Protein AF-A0A319D6F2-F1 (afdb_monomer)

InterPro domains:
  IPR029058 Alpha/Beta hydrolase fold [G3DSA:3.40.50.1820] (7-182)
  IPR029058 Alpha/Beta hydrolase fold [SSF53474] (89-179)

Foldseek 3Di:
DPLPPPQLACLDLQQLPADDQDPCLVVADLVCVVVLVVDPDDDPDDPDPPSSNVSVCSVCSNHSNNCCVVQVPPCLSVQLVVDDSVCSLVSRPPVRNVSNVNVVDALPDAEEEAEEECAASSHHCVSVVSNQVVCVVRVHHYYYHYDYNAYPPQFDPVCDPVTHGHPCRVVSVVVRVVVVVCRVVVND

Structure (mmCIF, N/CA/C/O backbone):
data_AF-A0A319D6F2-F1
#
_entry.id   AF-A0A319D6F2-F1
#
loop_
_atom_site.group_PDB
_atom_site.id
_atom_site.type_symbol
_atom_site.label_atom_id
_atom_site.label_alt_id
_atom_site.label_comp_id
_atom_site.label_asym_id
_atom_site.label_entity_id
_atom_site.label_seq_id
_atom_site.pdbx_PDB_ins_code
_atom_site.Cartn_x
_atom_site.Cartn_y
_atom_site.Cartn_z
_atom_site.occupancy
_atom_site.B_iso_or_equiv
_atom_site.auth_seq_id
_atom_site.auth_comp_id
_atom_site.auth_asym_id
_atom_site.auth_atom_id
_atom_site.pdbx_PDB_model_num
ATOM 1 N N . MET A 1 1 ? 11.447 -7.620 4.830 1.00 42.81 1 MET A N 1
ATOM 2 C CA . MET A 1 1 ? 10.513 -6.481 4.963 1.00 42.81 1 MET A CA 1
ATOM 3 C C . MET A 1 1 ? 9.433 -6.710 3.922 1.00 42.81 1 MET A C 1
ATOM 5 O O . MET A 1 1 ? 9.774 -6.906 2.768 1.00 42.81 1 MET A O 1
ATOM 9 N N . THR A 1 2 ? 8.172 -6.862 4.307 1.00 45.69 2 THR A N 1
ATOM 10 C CA . THR A 1 2 ? 7.053 -6.779 3.354 1.00 45.69 2 THR A CA 1
ATOM 11 C C . THR A 1 2 ? 6.606 -5.322 3.306 1.00 45.69 2 THR A C 1
ATOM 13 O O . THR A 1 2 ? 6.830 -4.607 4.283 1.00 45.69 2 THR A O 1
ATOM 16 N N . ALA A 1 3 ? 5.979 -4.866 2.220 1.00 58.22 3 ALA A N 1
ATOM 17 C CA . ALA A 1 3 ? 5.276 -3.583 2.219 1.00 58.22 3 ALA A CA 1
ATOM 18 C C . ALA A 1 3 ? 4.045 -3.713 3.140 1.00 58.22 3 ALA A C 1
ATOM 20 O O . ALA A 1 3 ? 2.939 -4.040 2.706 1.00 58.22 3 ALA A O 1
ATOM 21 N N . TYR A 1 4 ? 4.274 -3.614 4.452 1.00 60.31 4 TYR A N 1
ATOM 22 C CA . TYR A 1 4 ? 3.231 -3.703 5.465 1.00 60.31 4 TYR A CA 1
ATOM 23 C C . TYR A 1 4 ? 2.184 -2.620 5.191 1.00 60.31 4 TYR A C 1
ATOM 25 O O . TYR A 1 4 ? 2.529 -1.487 4.876 1.00 60.31 4 TYR A O 1
ATOM 33 N N . GLY A 1 5 ? 0.904 -2.980 5.280 1.00 66.88 5 GLY A N 1
ATOM 34 C CA . GLY A 1 5 ? -0.202 -2.060 4.997 1.00 66.88 5 GLY A CA 1
ATOM 35 C C . GLY A 1 5 ? -0.680 -2.029 3.540 1.00 66.88 5 GLY A C 1
ATOM 36 O O . GLY A 1 5 ? -1.701 -1.403 3.275 1.00 66.88 5 GLY A O 1
ATOM 37 N N . THR A 1 6 ? -0.017 -2.732 2.614 1.00 82.88 6 THR A N 1
ATOM 38 C CA . THR A 1 6 ? -0.522 -2.923 1.239 1.00 82.88 6 THR A CA 1
ATOM 39 C C . THR A 1 6 ? -1.681 -3.919 1.178 1.00 82.88 6 THR A C 1
ATOM 41 O O . THR A 1 6 ? -1.830 -4.783 2.046 1.00 82.88 6 THR A O 1
ATOM 44 N N . GLY A 1 7 ? -2.495 -3.835 0.123 1.00 82.56 7 GLY A N 1
ATOM 45 C CA . GLY A 1 7 ? -3.551 -4.815 -0.164 1.00 82.56 7 GLY A CA 1
ATOM 46 C C . GLY A 1 7 ? -4.971 -4.313 0.090 1.00 82.56 7 GLY A C 1
ATOM 47 O O . GLY A 1 7 ? -5.932 -5.021 -0.213 1.00 82.56 7 GLY A O 1
ATOM 48 N N . GLY A 1 8 ? -5.123 -3.086 0.585 1.00 87.75 8 GLY A N 1
ATOM 49 C CA . GLY A 1 8 ? -6.411 -2.410 0.674 1.00 87.75 8 GLY A CA 1
ATOM 50 C C . GLY A 1 8 ? -6.960 -2.035 -0.702 1.00 87.75 8 GLY A C 1
ATOM 51 O O . GLY A 1 8 ? -8.169 -2.129 -0.920 1.00 87.75 8 GLY A O 1
ATOM 52 N N . ASN A 1 9 ? -6.084 -1.676 -1.648 1.00 95.31 9 ASN A N 1
ATOM 53 C CA . ASN A 1 9 ? -6.437 -1.402 -3.037 1.00 95.31 9 ASN A CA 1
ATOM 54 C C . ASN A 1 9 ? -5.246 -1.532 -4.012 1.00 95.31 9 ASN A C 1
ATOM 56 O O . ASN A 1 9 ? -4.653 -0.548 -4.450 1.00 95.31 9 ASN A O 1
ATOM 60 N N . LEU A 1 10 ? -4.962 -2.760 -4.450 1.00 95.25 10 LEU A N 1
ATOM 61 C CA . LEU A 1 10 ? -3.908 -3.057 -5.436 1.00 95.25 10 LEU A CA 1
ATOM 62 C C . LEU A 1 10 ? -4.209 -2.596 -6.877 1.00 95.25 10 LEU A C 1
ATOM 64 O O . LEU A 1 10 ? -3.426 -2.870 -7.779 1.00 95.25 10 LEU A O 1
ATOM 68 N N . LEU A 1 11 ? -5.345 -1.936 -7.126 1.00 96.62 11 LEU A N 1
ATOM 69 C CA . LEU A 1 11 ? -5.733 -1.473 -8.467 1.00 96.62 11 LEU A CA 1
ATOM 70 C C . LEU A 1 11 ? -5.400 0.004 -8.712 1.00 96.62 11 LEU A C 1
ATOM 72 O O . LEU A 1 11 ? -5.731 0.526 -9.778 1.00 96.62 11 LEU A O 1
ATOM 76 N N . LEU A 1 12 ? -4.781 0.684 -7.745 1.00 97.00 12 LEU A N 1
ATOM 77 C CA . LEU A 1 12 ? -4.344 2.074 -7.877 1.00 97.00 12 LEU A CA 1
ATOM 78 C C . LEU A 1 12 ? -3.228 2.230 -8.921 1.00 97.00 12 LEU A C 1
ATOM 80 O O . LEU A 1 12 ? -2.442 1.313 -9.166 1.00 97.00 12 LEU A O 1
ATOM 84 N N . ASP A 1 13 ? -3.116 3.436 -9.483 1.00 97.12 13 ASP A N 1
ATOM 85 C CA . ASP A 1 13 ? -1.989 3.818 -10.351 1.00 97.12 13 ASP A CA 1
ATOM 86 C C . ASP A 1 13 ? -0.648 3.615 -9.645 1.00 97.12 13 ASP A C 1
ATOM 88 O O . ASP A 1 13 ? 0.299 3.131 -10.256 1.00 97.12 13 ASP A O 1
ATOM 92 N N . HIS A 1 14 ? -0.621 3.853 -8.329 1.00 95.69 14 HIS A N 1
ATOM 93 C CA . HIS A 1 14 ? 0.531 3.605 -7.461 1.00 95.69 14 HIS A CA 1
ATOM 94 C C . HIS A 1 14 ? 1.160 2.221 -7.663 1.00 95.69 14 HIS A C 1
ATOM 96 O O . HIS A 1 14 ? 2.376 2.095 -7.603 1.00 95.69 14 HIS A O 1
ATOM 102 N N . TRP A 1 15 ? 0.354 1.189 -7.933 1.00 95.56 15 TRP A N 1
ATOM 103 C CA . TRP A 1 15 ? 0.816 -0.197 -8.083 1.00 95.56 15 TRP A CA 1
ATOM 104 C C . TRP A 1 15 ? 0.992 -0.650 -9.531 1.00 95.56 15 TRP A C 1
ATOM 106 O O . TRP A 1 15 ? 1.525 -1.729 -9.779 1.00 95.56 15 TRP A O 1
ATOM 116 N N . THR A 1 16 ? 0.525 0.145 -10.489 1.00 96.50 16 THR A N 1
ATOM 117 C CA . THR A 1 16 ? 0.470 -0.229 -11.910 1.00 96.50 16 THR A CA 1
ATOM 118 C C . THR A 1 16 ? 1.349 0.651 -12.792 1.00 96.50 16 THR A C 1
ATOM 120 O O . THR A 1 16 ? 1.561 0.310 -13.952 1.00 96.50 16 THR A O 1
ATOM 123 N N . GLN A 1 17 ? 1.844 1.778 -12.280 1.00 96.94 17 GLN A N 1
ATOM 124 C CA . GLN A 1 17 ? 2.652 2.745 -13.018 1.00 96.94 17 GLN A CA 1
ATOM 125 C C . GLN A 1 17 ? 4.015 2.958 -12.351 1.00 96.94 17 GLN A C 1
ATOM 127 O O . GLN A 1 17 ? 4.133 2.798 -11.135 1.00 96.94 17 GLN A O 1
ATOM 132 N N . PRO A 1 18 ? 5.049 3.317 -13.136 1.00 96.50 18 PRO A N 1
ATOM 133 C CA . PRO A 1 18 ? 6.348 3.674 -12.589 1.00 96.50 18 PRO A CA 1
ATOM 134 C C . PRO A 1 18 ? 6.240 4.930 -11.731 1.00 96.50 18 PRO A C 1
ATOM 136 O O . PRO A 1 18 ? 5.477 5.851 -12.037 1.00 96.50 18 PRO A O 1
ATOM 139 N N . ARG A 1 19 ? 7.051 4.985 -10.676 1.00 94.19 19 ARG A N 1
ATOM 140 C CA . ARG A 1 19 ? 7.091 6.115 -9.746 1.00 94.19 19 ARG A CA 1
ATOM 141 C C . ARG A 1 19 ? 8.525 6.450 -9.333 1.00 94.19 19 ARG A C 1
ATOM 143 O O . ARG A 1 19 ? 9.406 5.596 -9.441 1.00 94.19 19 ARG A O 1
ATOM 150 N N . PRO A 1 20 ? 8.786 7.686 -8.872 1.00 94.94 20 PRO A N 1
ATOM 151 C CA . PRO A 1 20 ? 10.080 8.029 -8.297 1.00 94.94 20 PRO A CA 1
ATOM 152 C C . PRO A 1 20 ? 10.440 7.109 -7.117 1.00 94.94 20 PRO A C 1
ATOM 154 O O . PRO A 1 20 ? 9.535 6.615 -6.439 1.00 94.94 20 PRO A O 1
ATOM 157 N N . PRO A 1 21 ? 11.739 6.899 -6.840 1.00 93.62 21 PRO A N 1
ATOM 158 C CA . PRO A 1 21 ? 12.170 6.203 -5.634 1.00 93.62 21 PRO A CA 1
ATOM 159 C C . PRO A 1 21 ? 11.602 6.865 -4.375 1.00 93.62 21 PRO A C 1
ATOM 161 O O . PRO A 1 21 ? 11.640 8.087 -4.236 1.00 93.62 21 PRO A O 1
ATOM 164 N N . THR A 1 22 ? 11.091 6.041 -3.470 1.00 91.12 22 THR A N 1
ATOM 165 C CA . THR A 1 22 ? 10.627 6.432 -2.136 1.00 91.12 22 THR A CA 1
ATOM 166 C C . THR A 1 22 ? 11.783 6.353 -1.138 1.00 91.12 22 THR A C 1
ATOM 168 O O . THR A 1 22 ? 12.836 5.786 -1.430 1.00 91.12 22 THR A O 1
ATOM 171 N N . SER A 1 23 ? 11.584 6.853 0.077 1.00 87.75 23 SER A N 1
ATOM 172 C CA . SER A 1 23 ? 12.544 6.758 1.185 1.00 87.75 23 SER A CA 1
ATOM 173 C C . SER A 1 23 ? 12.998 5.329 1.501 1.00 87.75 23 SER A C 1
ATOM 175 O O . SER A 1 23 ? 14.129 5.133 1.938 1.00 87.75 23 SER A O 1
ATOM 177 N N . ILE A 1 24 ? 12.183 4.301 1.226 1.00 87.50 24 ILE A N 1
ATOM 178 C CA . ILE A 1 24 ? 12.609 2.903 1.417 1.00 87.50 24 ILE A CA 1
ATOM 179 C C . ILE A 1 24 ? 13.651 2.440 0.392 1.00 87.50 24 ILE A C 1
ATOM 181 O O . ILE A 1 24 ? 14.332 1.445 0.638 1.00 87.50 24 ILE A O 1
ATOM 185 N N . ALA A 1 25 ? 13.824 3.151 -0.727 1.00 91.81 25 ALA A N 1
ATOM 186 C CA . ALA A 1 25 ? 14.874 2.845 -1.694 1.00 91.81 25 ALA A CA 1
ATOM 187 C C . ALA A 1 25 ? 16.280 3.090 -1.130 1.00 91.81 25 ALA A C 1
ATOM 189 O O . ALA A 1 25 ? 17.226 2.441 -1.560 1.00 91.81 25 ALA A O 1
ATOM 190 N N . GLU A 1 26 ? 16.412 3.959 -0.124 1.00 89.69 26 GLU A N 1
ATOM 191 C CA . GLU A 1 26 ? 17.676 4.206 0.580 1.00 89.69 26 GLU A CA 1
ATOM 192 C C . GLU A 1 26 ? 18.069 3.050 1.519 1.00 89.69 26 GLU A C 1
ATOM 194 O O . GLU A 1 26 ? 19.194 3.000 2.015 1.00 89.69 26 GLU A O 1
ATOM 199 N N . LEU A 1 27 ? 17.150 2.110 1.774 1.00 87.56 27 LEU A N 1
ATOM 200 C CA . LEU A 1 27 ? 17.343 0.991 2.700 1.00 87.56 27 LEU A CA 1
ATOM 201 C C . LEU A 1 27 ? 17.819 -0.298 2.013 1.00 87.56 27 LEU A C 1
ATOM 203 O O . LEU A 1 27 ? 17.990 -1.316 2.687 1.00 87.56 27 LEU A O 1
ATOM 207 N N . VAL A 1 28 ? 17.991 -0.283 0.690 1.00 92.06 28 VAL A N 1
ATOM 208 C CA . VAL A 1 28 ? 18.333 -1.460 -0.120 1.00 92.06 28 VAL A CA 1
ATOM 209 C C . VAL A 1 28 ? 19.434 -1.140 -1.127 1.00 92.06 28 VAL A C 1
ATOM 211 O O . VAL A 1 28 ? 19.595 0.003 -1.546 1.00 92.06 28 VAL A O 1
ATOM 214 N N . ASP A 1 29 ? 20.170 -2.163 -1.556 1.00 95.50 29 ASP A N 1
ATOM 215 C CA . ASP A 1 29 ? 21.123 -2.041 -2.660 1.00 95.50 29 ASP A CA 1
ATOM 216 C C . ASP A 1 29 ? 20.431 -2.414 -3.983 1.00 95.50 29 ASP A C 1
ATOM 218 O O . ASP A 1 29 ? 20.185 -3.589 -4.268 1.00 95.50 29 ASP A O 1
ATOM 222 N N . LEU A 1 30 ? 20.075 -1.410 -4.790 1.00 96.12 30 LEU A N 1
ATOM 223 C CA . LEU A 1 30 ? 19.417 -1.632 -6.082 1.00 96.12 30 LEU A CA 1
ATOM 224 C C . LEU A 1 30 ? 20.373 -2.159 -7.167 1.00 96.12 30 LEU A C 1
ATOM 226 O O . LEU A 1 30 ? 19.894 -2.764 -8.131 1.00 96.12 30 LEU A O 1
ATOM 230 N N . ASP A 1 31 ? 21.691 -1.996 -7.016 1.00 96.75 31 ASP A N 1
ATOM 231 C CA . ASP A 1 31 ? 22.678 -2.486 -7.991 1.00 96.75 31 ASP A CA 1
ATOM 232 C C . ASP A 1 31 ? 22.806 -4.017 -7.951 1.00 96.75 31 ASP A C 1
ATOM 234 O O . ASP A 1 31 ? 23.235 -4.653 -8.916 1.00 96.75 31 ASP A O 1
ATOM 238 N N . ASP A 1 32 ? 22.367 -4.629 -6.855 1.00 96.31 32 ASP A N 1
ATOM 239 C CA . ASP A 1 32 ? 22.383 -6.071 -6.633 1.00 96.31 32 ASP A CA 1
ATOM 240 C C . ASP A 1 32 ? 21.167 -6.808 -7.241 1.00 96.31 32 ASP A C 1
ATOM 242 O O . ASP A 1 32 ? 21.148 -8.039 -7.354 1.00 96.31 32 ASP A O 1
ATOM 246 N N . VAL A 1 33 ? 20.148 -6.076 -7.708 1.00 95.50 33 VAL A N 1
ATOM 247 C CA . VAL A 1 33 ? 18.933 -6.645 -8.322 1.00 95.50 33 VAL A CA 1
ATOM 248 C C . VAL A 1 33 ? 19.223 -7.652 -9.449 1.00 95.50 33 VAL A C 1
ATOM 250 O O . VAL A 1 33 ? 18.597 -8.718 -9.452 1.00 95.50 33 VAL A O 1
ATOM 253 N N . PRO A 1 34 ? 20.162 -7.418 -10.390 1.00 95.62 34 PRO A N 1
ATOM 254 C CA . PRO A 1 34 ? 20.482 -8.398 -11.428 1.00 95.62 34 PRO A CA 1
ATOM 255 C C . PRO A 1 34 ? 20.956 -9.745 -10.864 1.00 95.62 34 PRO A C 1
ATOM 257 O O . PRO A 1 34 ? 20.579 -10.798 -11.386 1.00 95.62 34 PRO A O 1
ATOM 260 N N . ARG A 1 35 ? 21.737 -9.738 -9.772 1.00 95.56 35 ARG A N 1
ATOM 261 C CA . ARG A 1 35 ? 22.166 -10.967 -9.085 1.00 95.56 35 ARG A CA 1
ATOM 262 C C . ARG A 1 35 ? 20.970 -11.675 -8.455 1.00 95.56 35 ARG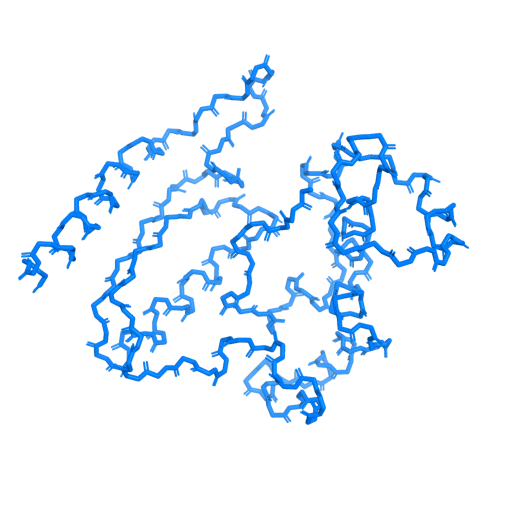 A C 1
ATOM 264 O O . ARG A 1 35 ? 20.862 -12.898 -8.564 1.00 95.56 35 ARG A O 1
ATOM 271 N N . LEU A 1 36 ? 20.072 -10.923 -7.817 1.00 93.88 36 LEU A N 1
ATOM 272 C CA . LEU A 1 36 ? 18.861 -11.460 -7.193 1.00 93.88 36 LEU A CA 1
ATOM 273 C C . LEU A 1 36 ? 17.935 -12.121 -8.220 1.00 93.88 36 LEU A C 1
ATOM 275 O O . LEU A 1 36 ? 17.485 -13.240 -7.991 1.00 93.88 36 LEU A O 1
ATOM 279 N N . LEU A 1 37 ? 17.712 -11.489 -9.376 1.00 90.88 37 LEU A N 1
ATOM 280 C CA . LEU A 1 37 ? 16.885 -12.041 -10.458 1.00 90.88 37 LEU A CA 1
ATOM 281 C C . LEU A 1 37 ? 17.512 -13.278 -11.123 1.00 90.88 37 LEU A C 1
ATOM 283 O O . LEU A 1 37 ? 16.794 -14.171 -11.576 1.00 90.88 37 LEU A O 1
ATOM 287 N N . ALA A 1 38 ? 18.845 -13.367 -11.168 1.00 93.69 38 ALA A N 1
ATOM 288 C CA . ALA A 1 38 ? 19.541 -14.566 -11.635 1.00 93.69 38 ALA A CA 1
ATOM 289 C C . ALA A 1 38 ? 19.410 -15.748 -10.653 1.00 93.69 38 ALA A C 1
ATOM 291 O O . ALA A 1 38 ? 19.535 -16.911 -11.053 1.00 93.69 38 ALA A O 1
ATOM 292 N N . ASN A 1 39 ? 19.139 -15.474 -9.374 1.00 90.81 39 ASN A N 1
ATOM 293 C CA . ASN A 1 39 ? 18.983 -16.491 -8.344 1.00 90.81 39 ASN A CA 1
ATOM 294 C C . ASN A 1 39 ? 17.572 -17.106 -8.359 1.00 90.81 39 ASN A C 1
ATOM 296 O O . ASN A 1 39 ? 16.610 -16.533 -7.857 1.00 90.81 39 ASN A O 1
ATOM 300 N N . ARG A 1 40 ? 17.463 -18.341 -8.860 1.00 86.44 40 ARG A N 1
ATOM 301 C CA . ARG A 1 40 ? 16.196 -19.097 -8.952 1.00 86.44 40 ARG A CA 1
ATOM 302 C C . ARG A 1 40 ? 15.766 -19.802 -7.661 1.00 86.44 40 ARG A C 1
ATOM 304 O O . ARG A 1 40 ? 14.843 -20.614 -7.687 1.00 86.44 40 ARG A O 1
ATOM 311 N N . THR A 1 41 ? 16.440 -19.548 -6.543 1.00 88.75 41 THR A N 1
ATOM 312 C CA . THR A 1 41 ? 16.083 -20.166 -5.261 1.00 88.75 41 THR A CA 1
ATOM 313 C C . THR A 1 41 ? 14.743 -19.620 -4.784 1.00 88.75 41 THR A C 1
ATOM 315 O O . THR A 1 41 ? 14.629 -18.428 -4.497 1.00 88.75 41 THR A O 1
ATOM 318 N N . VAL A 1 42 ? 13.745 -20.492 -4.649 1.00 83.88 42 VAL A N 1
ATOM 319 C CA . VAL A 1 42 ? 12.458 -20.139 -4.040 1.00 83.88 42 VAL A CA 1
ATOM 320 C C . VAL A 1 42 ? 12.661 -19.939 -2.545 1.00 83.88 42 VAL A C 1
ATOM 322 O O . VAL A 1 42 ? 13.174 -20.825 -1.863 1.00 83.88 42 VAL A O 1
ATOM 325 N N . VAL A 1 43 ? 12.257 -18.777 -2.040 1.00 83.25 43 VAL A N 1
ATOM 326 C CA . VAL A 1 43 ? 12.296 -18.454 -0.614 1.00 83.25 43 VAL A CA 1
ATOM 327 C C . VAL A 1 43 ? 10.939 -17.927 -0.197 1.00 83.25 43 VAL A C 1
ATOM 329 O O . VAL A 1 43 ? 10.445 -16.960 -0.766 1.00 83.25 43 VAL A O 1
ATOM 332 N N . SER A 1 44 ? 10.328 -18.620 0.760 1.00 77.81 44 SER A N 1
ATOM 333 C CA . SER A 1 44 ? 9.018 -18.276 1.311 1.00 77.81 44 SER A CA 1
ATOM 334 C C . SER A 1 44 ? 9.106 -17.225 2.413 1.00 77.81 44 SER A C 1
ATOM 336 O O . SER A 1 44 ? 8.176 -16.448 2.581 1.00 77.81 44 SER A O 1
ATOM 338 N N . ASP A 1 45 ? 10.207 -17.223 3.166 1.00 78.88 45 ASP A N 1
ATOM 339 C CA . ASP A 1 45 ? 10.477 -16.263 4.231 1.00 78.88 45 ASP A CA 1
ATOM 340 C C . ASP A 1 45 ? 11.953 -15.863 4.190 1.00 78.88 45 ASP A C 1
ATOM 342 O O . ASP A 1 45 ? 12.847 -16.713 4.157 1.00 78.88 45 ASP A O 1
ATOM 346 N N . ASP A 1 46 ? 12.193 -14.560 4.143 1.00 83.25 46 ASP A N 1
ATOM 347 C CA . ASP A 1 46 ? 13.511 -13.971 3.965 1.00 83.25 46 ASP A CA 1
ATOM 348 C C . ASP A 1 46 ? 14.029 -13.427 5.298 1.00 83.25 46 ASP A C 1
ATOM 350 O O . ASP A 1 46 ? 14.035 -12.225 5.569 1.00 83.25 46 ASP A O 1
ATOM 354 N N . LEU A 1 47 ? 14.423 -14.364 6.161 1.00 82.25 47 LEU A N 1
ATOM 355 C CA . LEU A 1 47 ? 14.941 -14.079 7.501 1.00 82.25 47 LEU A CA 1
ATOM 356 C C . LEU A 1 47 ? 16.401 -13.604 7.492 1.00 82.25 47 LEU A C 1
ATOM 358 O O . LEU A 1 47 ? 16.881 -13.060 8.491 1.00 82.25 47 LEU A O 1
ATOM 362 N N . ASP A 1 48 ? 17.118 -13.821 6.387 1.00 86.25 48 ASP A N 1
ATOM 363 C CA . ASP A 1 48 ? 18.490 -13.355 6.231 1.00 86.25 48 ASP A CA 1
ATOM 364 C C . ASP A 1 48 ? 18.506 -11.848 5.965 1.00 86.25 48 ASP A C 1
ATOM 366 O O . ASP A 1 48 ? 18.181 -11.374 4.879 1.00 86.25 48 ASP A O 1
ATOM 370 N N . ARG A 1 49 ? 18.945 -11.082 6.966 1.00 79.19 49 ARG A N 1
ATOM 371 C CA . ARG A 1 49 ? 19.063 -9.621 6.869 1.00 79.19 49 ARG A CA 1
ATOM 372 C C . ARG A 1 49 ? 20.060 -9.157 5.803 1.00 79.19 49 ARG A C 1
ATOM 374 O O . ARG A 1 49 ? 20.023 -7.987 5.441 1.00 79.19 49 ARG A O 1
ATOM 381 N N . ASN A 1 50 ? 20.922 -10.044 5.306 1.00 85.88 50 ASN A N 1
ATOM 382 C CA . ASN A 1 50 ? 21.901 -9.744 4.262 1.00 85.88 50 ASN A CA 1
ATOM 383 C C . ASN A 1 50 ? 21.450 -10.198 2.866 1.00 85.88 50 ASN A C 1
ATOM 385 O O . ASN A 1 50 ? 22.214 -10.077 1.911 1.00 85.88 50 ASN A O 1
ATOM 389 N N . SER A 1 51 ? 20.234 -10.735 2.723 1.00 90.75 51 SER A N 1
ATOM 390 C CA . SER A 1 51 ? 19.755 -11.268 1.444 1.00 90.75 51 SER A CA 1
ATOM 391 C C . SER A 1 51 ? 19.614 -10.188 0.365 1.00 90.75 51 SER A C 1
ATOM 393 O O . SER A 1 51 ? 19.697 -10.503 -0.824 1.00 90.75 51 SER A O 1
ATOM 395 N N . ASN A 1 52 ? 19.336 -8.948 0.794 1.00 92.88 52 ASN A N 1
ATOM 396 C CA . ASN A 1 52 ? 18.930 -7.802 -0.014 1.00 92.88 52 ASN A CA 1
ATOM 397 C C . ASN A 1 52 ? 17.687 -8.043 -0.907 1.00 92.88 52 ASN A C 1
ATOM 399 O O . ASN A 1 52 ? 17.368 -7.246 -1.783 1.00 92.88 52 ASN A O 1
ATOM 403 N N . ARG A 1 5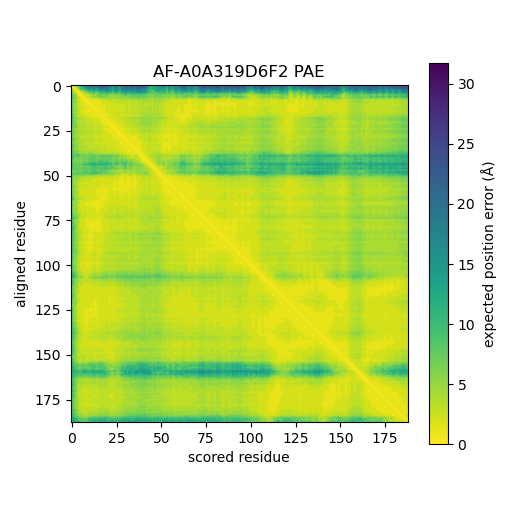3 ? 16.908 -9.113 -0.688 1.00 91.88 53 ARG A N 1
ATOM 404 C CA . ARG A 1 53 ? 15.776 -9.463 -1.570 1.00 91.88 53 ARG A CA 1
ATOM 405 C C . ARG A 1 53 ? 14.651 -8.444 -1.592 1.00 91.88 53 ARG A C 1
ATOM 407 O O . ARG A 1 53 ? 13.927 -8.382 -2.582 1.00 91.88 53 ARG A O 1
ATOM 414 N N . PHE A 1 54 ? 14.510 -7.636 -0.544 1.00 90.81 54 PHE A N 1
ATOM 415 C CA . PHE A 1 54 ? 13.538 -6.545 -0.536 1.00 90.81 54 PHE A CA 1
ATOM 416 C C . PHE A 1 54 ? 13.798 -5.511 -1.647 1.00 90.81 54 PHE A C 1
ATOM 418 O O . PHE A 1 54 ? 12.856 -4.865 -2.102 1.00 90.81 54 PHE A O 1
ATOM 425 N N . ALA A 1 55 ? 15.031 -5.429 -2.167 1.00 93.75 55 ALA A N 1
ATOM 426 C CA . ALA A 1 55 ? 15.361 -4.626 -3.341 1.00 93.75 55 ALA A CA 1
ATOM 427 C C . ALA A 1 55 ? 14.518 -4.995 -4.574 1.00 93.75 55 ALA A C 1
ATOM 429 O O . ALA A 1 55 ? 14.259 -4.130 -5.404 1.00 93.75 55 ALA A O 1
ATOM 430 N N . LEU A 1 56 ? 14.050 -6.248 -4.692 1.00 93.31 56 LEU A N 1
ATOM 431 C CA . LEU A 1 56 ? 13.155 -6.661 -5.778 1.00 93.31 56 LEU A CA 1
ATOM 432 C C . LEU A 1 56 ? 11.823 -5.912 -5.714 1.00 93.31 56 LEU A C 1
ATOM 434 O O . LEU A 1 56 ? 11.394 -5.361 -6.722 1.00 93.31 56 LEU A O 1
ATOM 438 N N . THR A 1 57 ? 11.215 -5.833 -4.528 1.00 92.12 57 THR A N 1
ATOM 439 C CA . THR A 1 57 ? 9.970 -5.088 -4.315 1.00 92.12 57 THR A CA 1
ATOM 440 C C . THR A 1 57 ? 10.155 -3.619 -4.677 1.00 92.12 57 THR A C 1
ATOM 442 O O . THR A 1 57 ? 9.417 -3.105 -5.511 1.00 92.12 57 THR A O 1
ATOM 445 N N . VAL A 1 58 ? 11.190 -2.972 -4.129 1.00 94.12 58 VAL A N 1
ATOM 446 C CA . VAL A 1 58 ? 11.503 -1.560 -4.414 1.00 94.12 58 VAL A CA 1
ATOM 447 C C . VAL A 1 58 ? 11.748 -1.338 -5.908 1.00 94.12 58 VAL A C 1
ATOM 449 O O . VAL A 1 58 ? 11.262 -0.368 -6.489 1.00 94.12 58 VAL A O 1
ATOM 452 N N . ARG A 1 59 ? 12.470 -2.250 -6.568 1.00 95.94 59 ARG A N 1
ATOM 453 C CA . ARG A 1 59 ? 12.708 -2.156 -8.007 1.00 95.94 59 ARG A CA 1
ATOM 454 C C . ARG A 1 59 ? 11.407 -2.226 -8.798 1.00 95.94 59 ARG A C 1
ATOM 456 O O . ARG A 1 59 ? 11.218 -1.421 -9.706 1.00 95.94 59 ARG A O 1
ATOM 463 N N . TRP A 1 60 ? 10.528 -3.173 -8.477 1.00 95.69 60 TRP A N 1
ATOM 464 C CA . TRP A 1 60 ? 9.262 -3.328 -9.187 1.00 95.69 60 TRP A CA 1
ATOM 465 C C . TRP A 1 60 ? 8.348 -2.115 -9.018 1.00 95.69 60 TRP A C 1
ATOM 467 O O . TRP A 1 60 ? 7.654 -1.737 -9.957 1.00 95.69 60 TRP A O 1
ATOM 477 N N . GLU A 1 61 ? 8.372 -1.480 -7.849 1.00 94.25 61 GLU A N 1
ATOM 478 C CA . GLU A 1 61 ? 7.675 -0.218 -7.599 1.00 94.25 61 GLU A CA 1
ATOM 479 C C . GLU A 1 61 ? 8.179 0.904 -8.513 1.00 94.25 61 GLU A C 1
ATOM 481 O O . GLU A 1 61 ? 7.383 1.525 -9.216 1.00 94.25 61 GLU A O 1
ATOM 486 N N . ILE A 1 62 ? 9.497 1.121 -8.560 1.00 95.62 62 ILE A N 1
ATOM 487 C CA . ILE A 1 62 ? 10.120 2.156 -9.401 1.00 95.62 62 ILE A CA 1
ATOM 488 C C . ILE A 1 62 ? 9.805 1.919 -10.885 1.00 95.62 62 ILE A C 1
ATOM 490 O O . ILE A 1 62 ? 9.463 2.853 -11.612 1.00 95.62 62 ILE A O 1
ATOM 494 N N . ASP A 1 63 ? 9.869 0.664 -11.327 1.00 95.75 63 ASP A N 1
ATOM 495 C CA . ASP A 1 63 ? 9.655 0.284 -12.726 1.00 95.75 63 ASP A CA 1
ATOM 496 C C . ASP A 1 63 ? 8.177 0.239 -13.141 1.00 95.75 63 ASP A C 1
ATOM 498 O O . ASP A 1 63 ? 7.882 0.102 -14.329 1.00 95.75 63 ASP A O 1
ATOM 502 N N . GLY A 1 64 ? 7.238 0.318 -12.194 1.00 95.06 64 GLY A N 1
ATOM 503 C CA . GLY A 1 64 ? 5.811 0.128 -12.474 1.00 95.06 64 GLY A CA 1
ATOM 504 C C . GLY A 1 64 ? 5.433 -1.321 -12.781 1.00 95.06 64 GLY A C 1
ATOM 505 O O . GLY A 1 64 ? 4.435 -1.581 -13.447 1.00 95.06 64 GLY A O 1
ATOM 506 N N . THR A 1 65 ? 6.235 -2.273 -12.305 1.00 96.31 65 THR A N 1
ATOM 507 C CA . THR A 1 65 ? 6.053 -3.723 -12.481 1.00 96.31 65 THR A CA 1
ATOM 508 C C . THR A 1 65 ? 5.709 -4.424 -11.164 1.00 96.31 65 THR A C 1
ATOM 510 O O . THR A 1 65 ? 5.845 -5.640 -11.044 1.00 96.31 65 THR A O 1
ATOM 513 N N . PHE A 1 66 ? 5.243 -3.677 -10.156 1.00 95.56 66 PHE A N 1
ATOM 514 C CA . PHE A 1 66 ? 4.918 -4.211 -8.829 1.00 95.56 66 PHE A CA 1
ATOM 515 C C . PHE A 1 66 ? 3.961 -5.406 -8.893 1.00 95.56 66 PHE A C 1
ATOM 517 O O . PHE A 1 66 ? 4.262 -6.467 -8.346 1.00 95.56 66 PHE A O 1
ATOM 524 N N . LEU A 1 67 ? 2.843 -5.277 -9.616 1.00 96.12 67 LEU A N 1
ATOM 525 C CA . LEU A 1 67 ? 1.902 -6.389 -9.765 1.00 96.12 67 LEU A CA 1
ATOM 526 C C . LEU A 1 67 ? 2.501 -7.566 -10.547 1.00 96.12 67 LEU A C 1
ATOM 528 O O . LEU A 1 67 ? 2.176 -8.714 -10.256 1.00 96.12 67 LEU A O 1
ATOM 532 N N . ASP A 1 68 ? 3.405 -7.321 -11.491 1.00 96.19 68 ASP A N 1
ATOM 533 C CA . ASP A 1 68 ? 4.076 -8.386 -12.234 1.00 96.19 68 ASP A CA 1
ATOM 534 C C . ASP A 1 68 ? 4.926 -9.246 -11.292 1.00 96.19 68 ASP A C 1
ATOM 536 O O . ASP A 1 68 ? 4.866 -10.474 -11.353 1.00 96.19 68 ASP A O 1
ATOM 540 N N . GLY A 1 69 ? 5.673 -8.599 -10.391 1.00 92.62 69 GLY A N 1
ATOM 541 C CA . GLY A 1 69 ? 6.495 -9.260 -9.381 1.00 92.62 69 GLY A CA 1
ATOM 542 C C . GLY A 1 69 ? 5.678 -9.989 -8.314 1.00 92.62 69 GLY A C 1
ATOM 543 O O . GLY A 1 69 ? 5.988 -11.131 -7.980 1.00 92.62 69 GLY A O 1
ATOM 544 N N . VAL A 1 70 ? 4.597 -9.372 -7.823 1.00 92.31 70 VAL A N 1
ATOM 545 C CA . VAL A 1 70 ? 3.718 -9.963 -6.795 1.00 92.31 70 VAL A CA 1
ATOM 546 C C . VAL A 1 70 ? 2.943 -11.170 -7.328 1.00 92.31 70 VAL A C 1
ATOM 548 O O . VAL A 1 70 ? 2.837 -12.187 -6.645 1.00 92.31 70 VAL A O 1
ATOM 551 N N . PHE A 1 71 ? 2.398 -11.075 -8.543 1.00 93.69 71 PHE A N 1
ATOM 552 C CA . PHE A 1 71 ? 1.542 -12.117 -9.119 1.00 93.69 71 PHE A CA 1
ATOM 553 C C . PHE A 1 71 ? 2.288 -13.085 -10.045 1.00 93.69 71 PHE A C 1
ATOM 555 O O . PHE A 1 71 ? 1.697 -14.062 -10.506 1.00 93.69 71 PHE A O 1
ATOM 562 N N . GLY A 1 72 ? 3.561 -12.820 -10.353 1.00 93.19 72 GLY A N 1
ATOM 563 C CA . GLY A 1 72 ? 4.316 -13.582 -11.348 1.00 93.19 72 GLY A CA 1
ATOM 564 C C . GLY A 1 72 ? 3.699 -13.502 -12.749 1.00 93.19 72 GLY A C 1
ATOM 565 O O . GLY A 1 72 ? 3.783 -14.466 -13.510 1.00 93.19 72 GLY A O 1
ATOM 566 N N . HIS A 1 73 ? 3.039 -12.386 -13.081 1.00 96.12 73 HIS A N 1
ATOM 567 C CA . HIS A 1 73 ? 2.313 -12.193 -14.339 1.00 96.12 73 HIS A CA 1
ATOM 568 C C . HIS A 1 73 ? 2.844 -10.966 -15.093 1.00 96.12 73 HIS A C 1
ATOM 570 O O . HIS A 1 73 ? 2.390 -9.850 -14.837 1.00 96.12 73 HIS A O 1
ATOM 576 N N . PRO A 1 74 ? 3.803 -11.149 -16.020 1.00 96.31 74 PRO A N 1
ATOM 577 C CA . PRO A 1 74 ? 4.387 -10.043 -16.770 1.00 96.31 74 PRO A CA 1
ATOM 578 C C . PRO A 1 74 ? 3.335 -9.236 -17.540 1.00 96.31 74 PRO A C 1
ATOM 580 O O . PRO A 1 74 ? 2.504 -9.806 -18.246 1.00 96.31 74 PRO A O 1
ATOM 583 N N . GLY A 1 75 ? 3.403 -7.912 -17.435 1.00 97.06 75 GLY A N 1
ATOM 584 C CA . GLY A 1 75 ? 2.508 -6.967 -18.094 1.00 97.06 75 GLY A CA 1
ATOM 585 C C . GLY A 1 75 ? 1.184 -6.716 -17.373 1.00 97.06 75 GLY A C 1
ATOM 586 O O . GLY A 1 75 ? 0.367 -5.965 -17.903 1.00 97.06 75 GLY A O 1
ATOM 587 N N . LEU A 1 76 ? 0.946 -7.286 -16.184 1.00 97.75 76 LEU A N 1
ATOM 588 C CA . LEU A 1 76 ? -0.334 -7.144 -15.482 1.00 97.75 76 LEU A CA 1
ATOM 589 C C . LEU A 1 76 ? -0.692 -5.676 -15.229 1.00 97.75 76 LEU A C 1
ATOM 591 O O . LEU A 1 76 ? -1.801 -5.251 -15.555 1.00 97.75 76 LEU A O 1
ATOM 595 N N . GLY A 1 77 ? 0.245 -4.889 -14.691 1.00 97.25 77 GLY A N 1
ATOM 596 C CA . GLY A 1 77 ? 0.016 -3.459 -14.460 1.00 97.25 77 GLY A CA 1
ATOM 597 C C . GLY A 1 77 ? -0.279 -2.701 -15.759 1.00 97.25 77 GLY A C 1
ATOM 598 O O . GLY A 1 77 ? -1.229 -1.921 -15.831 1.00 97.25 77 GLY A O 1
ATOM 599 N N . ALA A 1 78 ? 0.477 -3.001 -16.819 1.00 97.81 78 ALA A N 1
ATOM 600 C CA . ALA A 1 78 ? 0.314 -2.378 -18.128 1.00 97.81 78 ALA A CA 1
ATOM 601 C C . ALA A 1 78 ? -1.050 -2.685 -18.769 1.00 97.81 78 ALA A C 1
ATOM 603 O O . ALA A 1 78 ? -1.668 -1.784 -19.332 1.00 97.81 78 ALA A O 1
ATOM 604 N N . GLU A 1 79 ? -1.550 -3.920 -18.669 1.00 98.00 79 GLU A N 1
ATOM 605 C CA . GLU A 1 79 ? -2.885 -4.277 -19.165 1.00 98.00 79 GLU A CA 1
ATOM 606 C C . GLU A 1 79 ? -3.995 -3.568 -18.376 1.00 98.00 79 GLU A C 1
ATOM 608 O O . GLU A 1 79 ? -4.929 -3.032 -18.975 1.00 98.00 79 GLU A O 1
ATOM 613 N N . LEU A 1 80 ? -3.875 -3.485 -17.046 1.00 97.94 80 LEU A N 1
ATOM 614 C CA . LEU A 1 80 ? -4.838 -2.764 -16.203 1.00 97.94 80 LEU A CA 1
ATOM 615 C C . LEU A 1 80 ? -4.849 -1.250 -16.479 1.00 97.94 80 LEU A C 1
ATOM 617 O O . LEU A 1 80 ? -5.886 -0.607 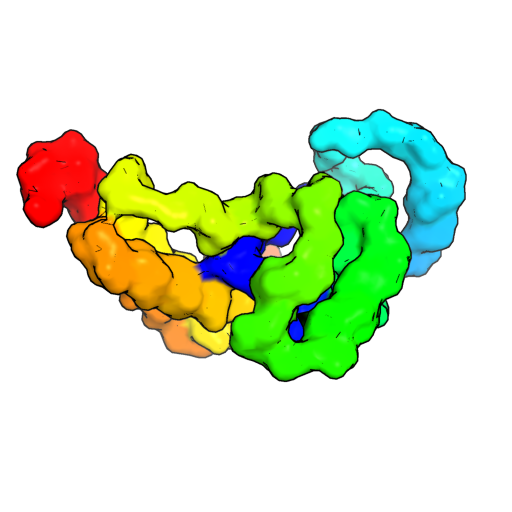-16.324 1.00 97.94 80 LEU A O 1
ATOM 621 N N . ASN A 1 81 ? -3.734 -0.676 -16.932 1.00 97.94 81 ASN A N 1
ATOM 622 C CA . ASN A 1 81 ? -3.656 0.731 -17.331 1.00 97.94 81 ASN A CA 1
ATOM 623 C C . ASN A 1 81 ? -4.333 1.044 -18.672 1.00 97.94 81 ASN A C 1
ATOM 625 O O . ASN A 1 81 ? -4.569 2.213 -18.966 1.00 97.94 81 ASN A O 1
ATOM 629 N N . LYS A 1 82 ? -4.678 0.037 -19.487 1.00 98.12 82 LYS A N 1
ATOM 630 C CA . LYS A 1 82 ? -5.412 0.249 -20.750 1.00 98.12 82 LYS A CA 1
ATOM 631 C C . LYS A 1 82 ? -6.902 0.506 -20.543 1.00 98.12 82 LYS A C 1
ATOM 633 O O . LYS A 1 82 ? -7.604 0.820 -21.503 1.00 98.12 82 LYS A O 1
ATOM 638 N N . VAL A 1 83 ? -7.398 0.324 -19.321 1.00 98.19 83 VAL A N 1
ATOM 639 C CA . VAL A 1 83 ? -8.801 0.530 -18.967 1.00 98.19 83 VAL A CA 1
ATOM 640 C C . VAL A 1 83 ? -8.927 1.578 -17.870 1.00 98.19 83 VAL A C 1
ATOM 642 O O . VAL A 1 83 ? -8.035 1.748 -17.040 1.00 98.19 83 VAL A O 1
ATOM 645 N N . GLU A 1 84 ? -10.079 2.245 -17.838 1.00 97.69 84 GLU A N 1
ATOM 646 C CA . GLU A 1 84 ? -10.441 3.148 -16.748 1.00 97.69 84 GLU A CA 1
ATOM 647 C C . GLU A 1 84 ? -10.367 2.436 -15.394 1.00 97.69 84 GLU A C 1
ATOM 649 O O . GLU A 1 84 ? -10.741 1.263 -15.278 1.00 97.69 84 GLU A O 1
ATOM 654 N N . TYR A 1 85 ? -9.971 3.163 -14.347 1.00 96.25 85 TYR A N 1
ATOM 655 C CA . TYR A 1 85 ? -9.834 2.622 -12.991 1.00 96.25 85 TYR A CA 1
ATOM 656 C C . TYR A 1 85 ? -11.076 1.825 -12.541 1.00 96.25 85 TYR A C 1
ATOM 658 O O . TYR A 1 85 ? -10.957 0.697 -12.061 1.00 96.25 85 TYR A O 1
ATOM 666 N N . ALA A 1 86 ? -12.281 2.348 -12.802 1.00 96.12 86 ALA A N 1
ATOM 667 C CA . ALA A 1 86 ? -13.549 1.698 -12.456 1.00 96.12 86 ALA A CA 1
ATOM 668 C C . ALA A 1 86 ? -13.754 0.319 -13.123 1.00 96.12 86 ALA A C 1
ATOM 670 O O . ALA A 1 86 ? -14.546 -0.489 -12.644 1.00 96.12 86 ALA A O 1
ATOM 671 N N . ARG A 1 87 ? -13.048 0.037 -14.224 1.00 97.69 87 ARG A N 1
ATOM 672 C CA . ARG A 1 87 ? -13.118 -1.219 -14.986 1.00 97.69 87 ARG A CA 1
ATOM 673 C C . ARG A 1 87 ? -11.980 -2.185 -14.640 1.00 97.69 87 ARG A C 1
ATOM 675 O O . ARG A 1 87 ? -12.057 -3.355 -15.014 1.00 97.69 87 ARG A O 1
ATOM 682 N N . ARG A 1 88 ? -10.950 -1.749 -13.900 1.00 97.38 88 ARG A N 1
ATOM 683 C CA . ARG A 1 88 ? -9.762 -2.567 -13.592 1.00 97.38 88 ARG A CA 1
ATOM 684 C C . ARG A 1 88 ? -10.095 -3.861 -12.866 1.00 97.38 88 ARG A C 1
ATOM 686 O O . ARG A 1 88 ? -9.561 -4.902 -13.224 1.00 97.38 88 ARG A O 1
ATOM 693 N N . LYS A 1 89 ? -11.025 -3.824 -11.905 1.00 96.06 89 LYS A N 1
ATOM 694 C CA . LYS A 1 89 ? -11.472 -5.023 -11.174 1.00 96.06 89 LYS A CA 1
ATOM 695 C C . LYS A 1 89 ? -11.953 -6.130 -12.117 1.00 96.06 89 LYS A C 1
ATOM 697 O O . LYS A 1 89 ? -11.645 -7.298 -11.901 1.00 96.06 89 LYS A O 1
ATOM 702 N N . GLU A 1 90 ? -12.702 -5.764 -13.153 1.00 96.69 90 GLU A N 1
ATOM 703 C CA . GLU A 1 90 ? -13.235 -6.708 -14.141 1.00 96.69 90 GLU A CA 1
ATOM 704 C C . GLU A 1 90 ? -12.157 -7.189 -15.119 1.00 96.69 90 GLU A C 1
ATOM 706 O O . GLU A 1 90 ? -12.221 -8.327 -15.585 1.00 96.69 90 GLU A O 1
ATOM 711 N N . ALA A 1 91 ? -11.158 -6.344 -15.388 1.00 97.25 91 ALA A N 1
ATOM 712 C CA . ALA A 1 91 ? -10.027 -6.645 -16.260 1.00 97.25 91 ALA A CA 1
ATOM 713 C C . ALA A 1 91 ? -8.972 -7.568 -15.619 1.00 97.25 91 ALA A C 1
ATOM 715 O O . ALA A 1 91 ? -8.141 -8.116 -16.341 1.00 97.25 91 ALA A O 1
ATOM 716 N N . VAL A 1 92 ? -9.000 -7.783 -14.296 1.00 97.50 92 VAL A N 1
ATOM 717 C CA . VAL A 1 92 ? -8.100 -8.742 -13.632 1.00 97.50 92 VAL A CA 1
ATOM 718 C C . VAL A 1 92 ? -8.331 -10.158 -14.189 1.00 97.50 92 VAL A C 1
ATOM 720 O O . VAL A 1 92 ? -9.464 -10.662 -14.101 1.00 97.50 92 VAL A O 1
ATOM 723 N N . PRO A 1 93 ? -7.278 -10.841 -14.693 1.00 97.25 93 PRO A N 1
ATOM 724 C CA . PRO A 1 93 ? -7.377 -12.217 -15.168 1.00 97.25 93 PRO A CA 1
ATOM 725 C C . PRO A 1 93 ? -7.958 -13.144 -14.102 1.00 97.25 93 PRO A C 1
ATOM 727 O O . PRO A 1 93 ? -7.569 -13.081 -12.937 1.00 97.25 93 PRO A O 1
ATOM 730 N N . GLU A 1 94 ? -8.864 -14.040 -14.498 1.00 96.69 94 GLU A N 1
ATOM 731 C CA . GLU A 1 94 ? -9.604 -14.898 -13.565 1.00 96.69 94 GLU A CA 1
ATOM 732 C C . GLU A 1 94 ? -8.690 -15.674 -12.607 1.00 96.69 94 GLU A C 1
ATOM 734 O O . GLU A 1 94 ? -8.922 -15.664 -11.400 1.00 96.69 94 GLU A O 1
ATOM 739 N N . ALA A 1 95 ? -7.602 -16.244 -13.130 1.00 97.12 95 ALA A N 1
ATOM 740 C CA . ALA A 1 95 ? -6.620 -17.001 -12.354 1.00 97.12 95 ALA A CA 1
ATOM 741 C C . ALA A 1 95 ? -5.906 -16.177 -11.264 1.00 97.12 95 ALA A C 1
ATOM 743 O O . ALA A 1 95 ? -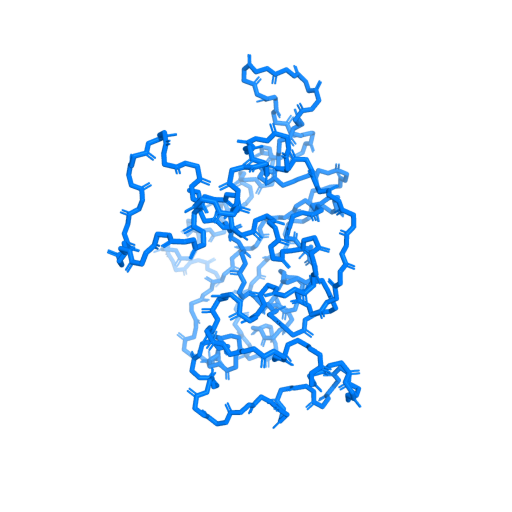5.380 -16.751 -10.316 1.00 97.12 95 ALA A O 1
ATOM 744 N N . LEU A 1 96 ? -5.885 -14.846 -11.381 1.00 96.88 96 LEU A N 1
ATOM 745 C CA . LEU A 1 96 ? -5.189 -13.949 -10.453 1.00 96.88 96 LEU A CA 1
ATOM 746 C C . LEU A 1 96 ? -6.130 -13.268 -9.462 1.00 96.88 96 LEU A C 1
ATOM 748 O O . LEU A 1 96 ? -5.669 -12.703 -8.471 1.00 96.88 96 LEU A O 1
ATOM 752 N N . ARG A 1 97 ? -7.449 -13.330 -9.690 1.00 94.94 97 ARG A N 1
ATOM 753 C CA . ARG A 1 97 ? -8.445 -12.610 -8.880 1.00 94.94 97 ARG A CA 1
ATOM 754 C C . ARG A 1 97 ? -8.301 -12.885 -7.393 1.00 94.94 97 ARG A C 1
ATOM 756 O O . ARG A 1 97 ? -8.529 -11.973 -6.612 1.00 94.94 97 ARG A O 1
ATOM 763 N N . ALA A 1 98 ? -7.934 -14.106 -7.005 1.00 94.00 98 ALA A N 1
ATOM 764 C CA . ALA A 1 98 ? -7.773 -14.510 -5.608 1.00 94.00 98 ALA A CA 1
ATOM 765 C C . ALA A 1 98 ? -6.714 -13.698 -4.839 1.00 94.00 98 ALA A C 1
ATOM 767 O O . ALA A 1 98 ? -6.858 -13.538 -3.633 1.00 94.00 98 ALA A O 1
ATOM 768 N N . GLY A 1 99 ? -5.689 -13.152 -5.505 1.00 92.69 99 GLY A N 1
ATOM 769 C CA . GLY A 1 99 ? -4.684 -12.316 -4.834 1.00 92.69 99 GLY A CA 1
ATOM 770 C C . GLY A 1 99 ? -5.087 -10.843 -4.683 1.00 92.69 99 GLY A C 1
ATOM 771 O O . GLY A 1 99 ? -4.410 -10.096 -3.987 1.00 92.69 99 GLY A O 1
ATOM 772 N N . PHE A 1 100 ? -6.207 -10.416 -5.273 1.00 94.56 100 PHE A N 1
ATOM 773 C CA . PHE A 1 100 ? -6.790 -9.090 -5.045 1.00 94.56 100 PHE A CA 1
ATOM 774 C C . PHE A 1 100 ? -7.801 -9.169 -3.897 1.00 94.56 100 PHE A C 1
ATOM 776 O O . PHE A 1 100 ? -9.017 -9.191 -4.114 1.00 94.56 100 PHE A O 1
ATOM 783 N N . LEU A 1 101 ? -7.286 -9.265 -2.669 1.00 91.56 101 LEU A N 1
ATOM 784 C CA . LEU A 1 101 ? -8.068 -9.533 -1.455 1.00 91.56 101 LEU A CA 1
ATOM 785 C C . LEU A 1 101 ? -9.180 -8.507 -1.202 1.00 91.56 101 LEU A C 1
ATOM 787 O O . LEU A 1 101 ? -10.248 -8.876 -0.712 1.00 91.56 101 LEU A O 1
ATOM 791 N N . GLN A 1 102 ? -8.993 -7.258 -1.637 1.00 92.69 102 GLN A N 1
ATOM 792 C CA . GLN A 1 102 ? -10.006 -6.206 -1.552 1.00 92.69 102 GLN A CA 1
ATOM 793 C C . GLN A 1 102 ? -11.312 -6.528 -2.302 1.00 92.69 102 GLN A C 1
ATOM 795 O O . GLN A 1 102 ? -12.311 -5.831 -2.145 1.00 92.69 102 GLN A O 1
ATOM 800 N N . ASN A 1 103 ? -11.323 -7.564 -3.147 1.00 92.44 103 ASN A N 1
ATOM 801 C CA . ASN A 1 103 ? -12.519 -8.021 -3.851 1.00 92.44 103 ASN A CA 1
ATOM 802 C C . ASN A 1 103 ? -13.384 -8.999 -3.045 1.00 92.44 103 ASN A C 1
ATOM 804 O O . ASN A 1 103 ? -14.512 -9.257 -3.466 1.00 92.44 103 ASN A O 1
ATOM 808 N N . TYR A 1 104 ? -12.877 -9.534 -1.931 1.00 92.00 104 TYR A N 1
ATOM 809 C CA . TYR A 1 104 ? -13.530 -10.587 -1.138 1.00 92.00 104 TYR A CA 1
ATOM 810 C C . TYR A 1 104 ? -13.997 -10.118 0.242 1.00 92.00 104 TYR A C 1
ATOM 812 O O . TYR A 1 104 ? -14.428 -10.927 1.063 1.00 92.00 104 TYR A O 1
ATOM 820 N N . VAL A 1 105 ? -13.942 -8.815 0.502 1.00 92.38 105 VAL A N 1
ATOM 821 C CA . VAL A 1 105 ? -14.535 -8.219 1.697 1.00 92.38 105 VAL A CA 1
ATOM 822 C C . VAL A 1 105 ? -16.058 -8.366 1.636 1.00 92.38 105 VAL A C 1
ATOM 824 O O . VAL A 1 105 ? -16.690 -8.136 0.604 1.00 92.38 105 VAL A O 1
ATOM 827 N N . GLY A 1 106 ? -16.663 -8.764 2.754 1.00 94.62 106 GLY A N 1
ATOM 828 C CA . GLY A 1 106 ? -18.102 -8.987 2.864 1.00 94.62 106 GLY A CA 1
ATOM 829 C C . GLY A 1 106 ? -18.618 -8.701 4.269 1.00 94.62 106 GLY A C 1
ATOM 830 O O . GLY A 1 106 ? -17.849 -8.369 5.161 1.00 94.62 106 GLY A O 1
ATOM 831 N N . LYS A 1 107 ? -19.928 -8.863 4.492 1.00 93.81 107 LYS A N 1
ATOM 832 C CA . LYS A 1 107 ? -20.604 -8.498 5.758 1.00 93.81 107 LYS A CA 1
ATOM 833 C C . LYS A 1 107 ? -20.074 -9.199 7.019 1.00 93.81 107 LYS A C 1
ATOM 835 O O . LYS A 1 107 ? -20.400 -8.774 8.117 1.00 93.81 107 LYS A O 1
ATOM 840 N N . GLY A 1 108 ? -19.312 -10.283 6.865 1.00 93.38 108 GLY A N 1
ATOM 841 C CA . GLY A 1 108 ? -18.666 -10.992 7.974 1.00 93.38 108 GLY A CA 1
ATOM 842 C C . GLY A 1 108 ? -17.308 -10.417 8.387 1.00 93.38 108 GLY A C 1
ATOM 843 O O . GLY A 1 108 ? -16.655 -11.008 9.241 1.00 93.38 108 GLY A O 1
ATOM 844 N N . TYR A 1 109 ? -16.851 -9.325 7.768 1.00 95.38 109 TYR A N 1
ATOM 845 C CA . TYR A 1 109 ? -15.594 -8.681 8.142 1.00 95.38 109 TYR A CA 1
ATOM 846 C C . TYR A 1 109 ? -15.695 -8.094 9.563 1.00 95.38 109 TYR A C 1
ATOM 848 O O . TYR A 1 109 ? -16.741 -7.533 9.909 1.00 95.38 109 TYR A O 1
ATOM 856 N N . PRO A 1 110 ? -14.646 -8.211 10.398 1.00 95.06 110 PRO A N 1
ATOM 857 C CA . PRO A 1 110 ? -14.664 -7.639 11.739 1.00 95.06 110 PRO A CA 1
ATOM 858 C C . PRO A 1 110 ? -14.654 -6.103 11.690 1.00 95.06 110 PRO A C 1
ATOM 860 O O . PRO A 1 110 ? -14.224 -5.520 10.692 1.00 95.06 110 PRO A O 1
ATOM 863 N N . PRO A 1 111 ? -15.065 -5.423 12.772 1.00 97.00 111 PRO A N 1
ATOM 864 C CA . PRO A 1 111 ? -14.787 -4.003 12.924 1.00 97.00 111 PRO A CA 1
ATOM 865 C C . PRO A 1 111 ? -13.299 -3.702 12.714 1.00 97.00 111 PRO A C 1
ATOM 867 O O . PRO A 1 111 ? -12.443 -4.466 13.164 1.00 97.00 111 PRO A O 1
ATOM 870 N N . ALA A 1 112 ? -12.988 -2.602 12.030 1.00 96.25 112 ALA A N 1
ATOM 871 C CA . ALA A 1 112 ? -11.618 -2.287 11.628 1.00 96.25 112 ALA A CA 1
ATOM 872 C C . ALA A 1 112 ? -11.267 -0.819 11.874 1.00 96.25 112 ALA A C 1
ATOM 874 O O . ALA A 1 112 ? -12.038 0.076 11.539 1.00 96.25 112 ALA A O 1
ATOM 875 N N . VAL A 1 113 ? -10.073 -0.569 12.403 1.00 97.56 113 VAL A N 1
ATOM 876 C CA . VAL A 1 113 ? -9.493 0.772 12.496 1.00 97.56 113 VAL A CA 1
ATOM 877 C C . VAL A 1 113 ? -8.265 0.858 11.601 1.00 97.56 113 VAL A C 1
ATOM 879 O O . VAL A 1 113 ? -7.435 -0.050 11.580 1.00 97.56 113 VAL A O 1
ATOM 882 N N . PHE A 1 114 ? -8.165 1.951 10.853 1.00 97.19 114 PHE A N 1
ATOM 883 C CA . PHE A 1 114 ? -7.053 2.253 9.965 1.00 97.19 114 PHE A CA 1
ATOM 884 C C . PHE A 1 114 ? -6.303 3.464 10.506 1.00 97.19 114 PHE A C 1
ATOM 886 O O . PHE A 1 114 ? -6.909 4.510 10.723 1.00 97.19 114 PHE A O 1
ATOM 893 N N . VAL A 1 115 ? -4.991 3.337 10.688 1.00 97.31 115 VAL A N 1
ATOM 894 C CA . VAL A 1 115 ? -4.109 4.453 11.045 1.00 97.31 115 VAL A CA 1
ATOM 895 C C . VAL A 1 115 ? -3.115 4.635 9.912 1.00 97.31 115 VAL A C 1
ATOM 897 O O . VAL A 1 115 ? -2.435 3.675 9.554 1.00 97.31 115 VAL A O 1
ATOM 900 N N . HIS A 1 116 ? -3.063 5.825 9.316 1.00 97.12 116 HIS A N 1
ATOM 901 C CA . HIS A 1 116 ? -2.279 6.045 8.100 1.00 97.12 116 HIS A CA 1
ATOM 902 C C . HIS A 1 116 ? -1.711 7.463 8.025 1.00 97.12 116 HIS A C 1
ATOM 904 O O . HIS A 1 116 ? -2.375 8.424 8.407 1.00 97.12 116 HIS A O 1
ATOM 910 N N . GLY A 1 117 ? -0.490 7.602 7.513 1.00 96.44 117 GLY A N 1
ATOM 911 C CA . GLY A 1 117 ? 0.128 8.898 7.250 1.00 96.44 117 GLY A CA 1
ATOM 912 C C . GLY A 1 117 ? -0.313 9.482 5.906 1.00 96.44 117 GLY A C 1
ATOM 913 O O . GLY A 1 117 ? -0.306 8.797 4.891 1.00 96.44 117 GLY A O 1
ATOM 914 N N . THR A 1 118 ? -0.694 10.756 5.868 1.00 96.94 118 THR A N 1
ATOM 915 C CA . THR A 1 118 ? -1.146 11.406 4.614 1.00 96.94 118 THR A CA 1
ATOM 916 C C . THR A 1 118 ? -0.018 11.673 3.610 1.00 96.94 118 THR A C 1
ATOM 918 O O . THR A 1 118 ? -0.294 11.946 2.444 1.00 96.94 118 THR A O 1
ATOM 921 N N . ALA A 1 119 ? 1.240 11.585 4.048 1.00 94.94 119 ALA A N 1
ATOM 922 C CA . ALA A 1 119 ? 2.432 11.705 3.215 1.00 94.94 119 ALA A CA 1
ATOM 923 C C . ALA A 1 119 ? 3.148 10.352 3.033 1.00 94.94 119 ALA A C 1
ATOM 925 O O . ALA A 1 119 ? 4.336 10.319 2.711 1.00 94.94 119 ALA A O 1
ATOM 926 N N . ASP A 1 120 ? 2.454 9.230 3.263 1.00 94.44 120 ASP A N 1
ATOM 927 C CA . ASP A 1 120 ? 2.994 7.899 2.990 1.00 94.44 120 ASP A CA 1
ATOM 928 C C . ASP A 1 120 ? 3.173 7.697 1.476 1.00 94.44 120 ASP A C 1
ATOM 930 O O . ASP A 1 120 ? 2.230 7.521 0.705 1.00 94.44 120 ASP A O 1
ATOM 934 N N . GLU A 1 121 ? 4.429 7.771 1.052 1.00 92.81 121 GLU A N 1
ATOM 935 C CA . GLU A 1 121 ? 4.864 7.578 -0.330 1.00 92.81 121 GLU A CA 1
ATOM 936 C C . GLU A 1 121 ? 5.100 6.103 -0.688 1.00 92.81 121 GLU A C 1
ATOM 938 O O . GLU A 1 121 ? 5.258 5.776 -1.864 1.00 92.81 121 GLU A O 1
ATOM 943 N N . VAL A 1 122 ? 5.132 5.203 0.299 1.00 92.44 122 VAL A N 1
ATOM 944 C CA . VAL A 1 122 ? 5.366 3.766 0.097 1.00 92.44 122 VAL A CA 1
ATOM 945 C C . VAL A 1 122 ? 4.042 3.063 -0.164 1.00 92.44 122 VAL A C 1
ATOM 947 O O . VAL A 1 122 ? 3.909 2.343 -1.155 1.00 92.44 122 VAL A O 1
ATOM 950 N N . VAL A 1 123 ? 3.054 3.314 0.693 1.00 94.06 123 VAL A N 1
ATOM 951 C CA . VAL A 1 123 ? 1.685 2.806 0.586 1.00 94.06 123 VAL A CA 1
ATOM 952 C C . VAL A 1 123 ? 0.747 4.005 0.684 1.00 94.06 123 VAL A C 1
ATOM 954 O O . VAL A 1 123 ? 0.731 4.662 1.711 1.00 94.06 123 VAL A O 1
ATOM 957 N N . PRO A 1 124 ? -0.040 4.335 -0.348 1.00 94.94 124 PRO A N 1
ATOM 958 C CA . PRO A 1 124 ? -0.830 5.554 -0.317 1.00 94.94 124 PRO A CA 1
ATOM 959 C C . PRO A 1 124 ? -2.017 5.404 0.641 1.00 94.94 124 PRO A C 1
ATOM 961 O O . PRO A 1 124 ? -2.714 4.384 0.640 1.00 94.94 124 PRO A O 1
ATOM 964 N N . ASP A 1 125 ? -2.345 6.481 1.359 1.00 96.62 125 ASP A N 1
ATOM 965 C CA . ASP A 1 125 ? -3.498 6.528 2.271 1.00 96.62 125 ASP A CA 1
ATOM 966 C C . ASP A 1 125 ? -4.851 6.245 1.578 1.00 96.62 125 ASP A C 1
ATOM 968 O O . ASP A 1 125 ? -5.841 5.883 2.224 1.00 96.62 125 ASP A O 1
ATOM 972 N N . LEU A 1 126 ? -4.881 6.344 0.243 1.00 96.94 126 LEU A N 1
ATOM 973 C CA . LEU A 1 126 ? -5.982 5.939 -0.627 1.00 96.94 126 LEU A CA 1
ATOM 974 C C . LEU A 1 126 ? -6.387 4.477 -0.417 1.00 96.94 126 LEU A C 1
ATOM 976 O O . LEU A 1 126 ? -7.565 4.158 -0.570 1.00 96.94 126 LEU A O 1
ATOM 980 N N . GLU A 1 127 ? -5.460 3.593 -0.042 1.00 95.94 127 GLU A N 1
ATOM 981 C CA . GLU A 1 127 ? -5.795 2.206 0.291 1.00 95.94 127 GLU A CA 1
ATOM 982 C C . GLU A 1 127 ? -6.659 2.112 1.549 1.00 95.94 127 GLU A C 1
ATOM 984 O O . GLU A 1 127 ? -7.687 1.430 1.545 1.00 95.94 127 GLU A O 1
ATOM 989 N N . SER A 1 128 ? -6.285 2.832 2.610 1.00 96.75 128 SER A N 1
ATOM 990 C CA . SER A 1 128 ? -7.061 2.873 3.851 1.00 96.75 128 SER A CA 1
ATOM 991 C C . SER A 1 128 ? -8.394 3.590 3.667 1.00 96.75 128 SER A C 1
ATOM 993 O O . SER A 1 128 ? -9.408 3.109 4.170 1.00 96.75 128 SER A O 1
ATOM 995 N N . LYS A 1 129 ? -8.431 4.683 2.893 1.00 97.75 129 LYS A N 1
ATOM 996 C CA . LYS A 1 129 ? -9.681 5.371 2.524 1.00 97.75 129 LYS A CA 1
ATOM 997 C C . LYS A 1 129 ? -10.633 4.437 1.777 1.00 97.75 129 LYS A C 1
ATOM 999 O O . LYS A 1 129 ? -11.801 4.338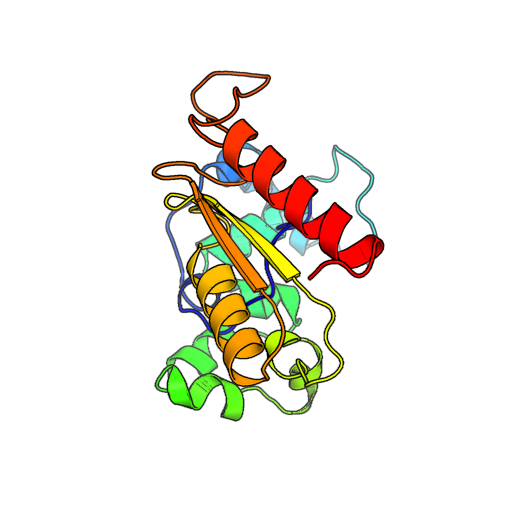 2.145 1.00 97.75 129 LYS A O 1
ATOM 1004 N N . PHE A 1 130 ? -10.125 3.712 0.778 1.00 97.00 130 PHE A N 1
ATOM 1005 C CA . PHE A 1 130 ? -10.918 2.766 -0.005 1.00 97.00 130 PHE A CA 1
ATOM 1006 C C . PHE A 1 130 ? -11.490 1.638 0.862 1.00 97.00 130 PHE A C 1
ATOM 1008 O O . PHE A 1 130 ? -12.676 1.328 0.761 1.00 97.00 130 PHE A O 1
ATOM 1015 N N . GLN A 1 131 ? -10.677 1.038 1.738 1.00 95.81 131 GLN A N 1
ATOM 1016 C CA . GLN A 1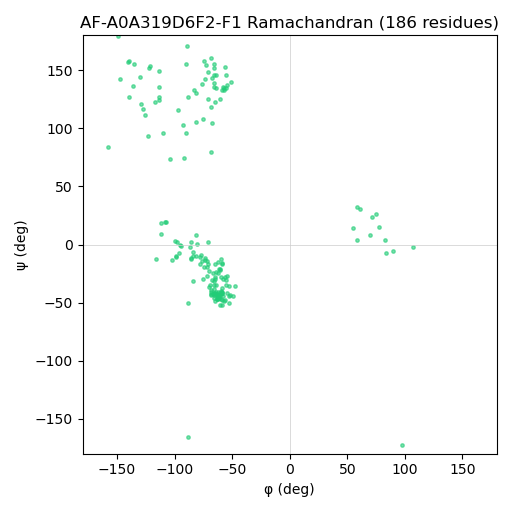 131 ? -11.143 -0.022 2.637 1.00 95.81 131 GLN A CA 1
ATOM 1017 C C . GLN A 1 131 ? -12.157 0.485 3.665 1.00 95.81 131 GLN A C 1
ATOM 1019 O O . GLN A 1 131 ? -13.186 -0.157 3.872 1.00 95.81 131 GLN A O 1
ATOM 1024 N N . HIS A 1 132 ? -11.911 1.649 4.270 1.00 97.25 132 HIS A N 1
ATOM 1025 C CA . HIS A 1 132 ? -12.852 2.288 5.188 1.00 97.25 132 HIS A CA 1
ATOM 1026 C C . HIS A 1 132 ? -14.222 2.505 4.530 1.00 97.25 132 HIS A C 1
ATOM 1028 O O . HIS A 1 132 ? -15.247 2.112 5.091 1.00 97.25 132 HIS A O 1
ATOM 1034 N N . GLU A 1 133 ? -14.244 3.054 3.313 1.00 97.25 133 GLU A N 1
ATOM 1035 C CA . GLU A 1 133 ? -15.482 3.272 2.565 1.00 97.25 133 GLU A CA 1
ATOM 1036 C C . GLU A 1 133 ? -16.173 1.949 2.205 1.00 97.25 133 GLU A C 1
ATOM 1038 O O . GLU A 1 133 ? -17.367 1.782 2.463 1.00 97.25 133 GLU A O 1
ATOM 1043 N N . GLN A 1 134 ? -15.428 0.985 1.656 1.00 96.19 134 GLN A N 1
ATOM 1044 C CA . GLN A 1 134 ? -15.961 -0.317 1.252 1.00 96.19 134 GLN A CA 1
ATOM 1045 C C . GLN A 1 134 ? -16.613 -1.060 2.428 1.00 96.19 134 GLN A C 1
AT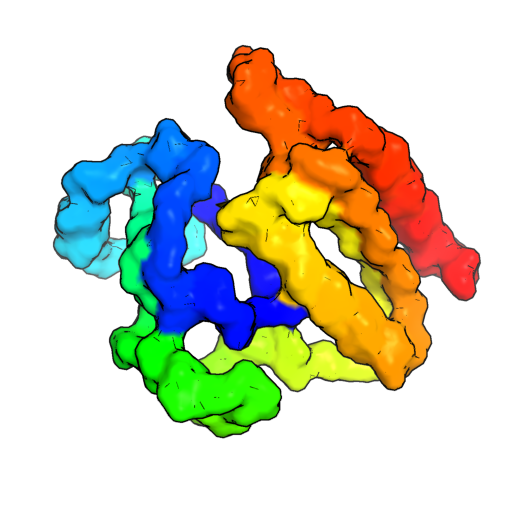OM 1047 O O . GLN A 1 134 ? -17.710 -1.605 2.292 1.00 96.19 134 GLN A O 1
ATOM 1052 N N . LEU A 1 135 ? -15.967 -1.064 3.596 1.00 96.81 135 LEU A N 1
ATOM 1053 C CA . LEU A 1 135 ? -16.501 -1.671 4.815 1.00 96.81 135 LEU A CA 1
ATOM 1054 C C . LEU A 1 135 ? -17.710 -0.895 5.352 1.00 96.81 135 LEU A C 1
ATOM 1056 O O . LEU A 1 135 ? -18.712 -1.503 5.736 1.00 96.81 135 LEU A O 1
ATOM 1060 N N . GLY A 1 136 ? -17.660 0.438 5.317 1.00 96.75 136 GLY A N 1
ATOM 1061 C CA . GLY A 1 136 ? -18.777 1.294 5.713 1.00 96.75 136 GLY A CA 1
ATOM 1062 C C . GLY A 1 136 ? -20.040 1.039 4.883 1.00 96.75 136 GLY A C 1
ATOM 1063 O O . GLY A 1 136 ? -21.130 0.917 5.440 1.00 96.75 136 GLY A O 1
ATOM 1064 N N . GLN A 1 137 ? -19.902 0.848 3.567 1.00 97.06 137 GLN A N 1
ATOM 1065 C CA . GLN A 1 137 ? -21.015 0.494 2.671 1.00 97.06 137 GLN A CA 1
ATOM 1066 C C . GLN A 1 137 ? -21.660 -0.861 3.013 1.00 97.06 137 GLN A C 1
ATOM 1068 O O . GLN A 1 137 ? -22.835 -1.089 2.721 1.00 97.06 137 GLN A O 1
ATOM 1073 N N . LEU A 1 138 ? -20.915 -1.761 3.659 1.00 97.25 138 LEU A N 1
ATOM 1074 C CA . LEU A 1 138 ? -21.413 -3.049 4.146 1.00 97.25 138 LEU A CA 1
ATOM 1075 C C . LEU A 1 138 ? -22.045 -2.961 5.547 1.00 97.25 138 LEU A C 1
ATOM 1077 O O . LEU A 1 138 ? -22.554 -3.969 6.041 1.00 97.25 138 LEU A O 1
ATOM 1081 N N . GLY A 1 139 ? -22.036 -1.777 6.169 1.00 97.12 139 GLY A N 1
ATOM 1082 C CA . GLY A 1 139 ? -22.506 -1.549 7.535 1.00 97.12 139 GLY A CA 1
ATOM 1083 C C . GLY A 1 139 ? -21.521 -2.012 8.609 1.00 97.12 139 GLY A C 1
ATOM 1084 O O . GLY A 1 139 ? -21.910 -2.149 9.767 1.00 97.12 139 GLY A O 1
ATOM 1085 N N . ILE A 1 140 ? -20.264 -2.278 8.244 1.00 97.06 140 ILE A N 1
ATOM 1086 C CA . ILE A 1 140 ? -19.226 -2.681 9.193 1.00 97.06 140 ILE A CA 1
ATOM 1087 C C . ILE A 1 140 ? -18.668 -1.432 9.872 1.00 97.06 140 ILE A C 1
ATOM 1089 O O . ILE A 1 140 ? -18.305 -0.453 9.217 1.00 97.06 140 ILE A O 1
ATOM 1093 N N . ARG A 1 141 ? -18.599 -1.470 11.206 1.00 97.25 141 ARG A N 1
ATOM 1094 C CA . ARG A 1 141 ? -18.055 -0.375 12.010 1.00 97.25 141 ARG A CA 1
ATOM 1095 C C . ARG A 1 141 ? -16.571 -0.204 11.700 1.00 97.25 141 ARG A C 1
ATOM 1097 O O . ARG A 1 141 ? -15.789 -1.134 11.884 1.00 97.25 141 ARG A O 1
ATOM 1104 N N . THR A 1 142 ? -16.186 0.991 11.267 1.00 97.69 142 THR A N 1
ATOM 1105 C CA . THR A 1 142 ? -14.785 1.315 11.007 1.00 97.69 142 THR A CA 1
ATOM 1106 C C . THR A 1 142 ? -14.408 2.717 11.455 1.00 97.69 142 THR A C 1
ATOM 1108 O O . THR A 1 142 ? -15.268 3.591 11.562 1.00 97.69 142 THR A O 1
ATOM 1111 N N . GLU A 1 143 ? -13.113 2.922 11.688 1.00 98.19 143 GLU A N 1
ATOM 1112 C CA . GLU A 1 143 ? -12.508 4.233 11.935 1.00 98.19 143 GLU A CA 1
ATOM 1113 C C . GLU A 1 143 ? -11.285 4.443 11.043 1.00 98.19 143 GLU A C 1
ATOM 1115 O O . GLU A 1 143 ? -10.544 3.504 10.754 1.00 98.19 143 GLU A O 1
ATOM 1120 N N . LEU A 1 144 ? -11.089 5.682 10.594 1.00 98.38 144 LEU A N 1
ATOM 1121 C CA . LEU A 1 144 ? -9.959 6.094 9.769 1.00 98.38 144 LEU A CA 1
ATOM 1122 C C . LEU A 1 144 ? -9.266 7.282 10.437 1.00 98.38 144 LEU A C 1
ATOM 1124 O O . LEU A 1 144 ? -9.817 8.379 10.504 1.00 98.38 144 LEU A O 1
ATOM 1128 N N . LEU A 1 145 ? -8.052 7.047 10.921 1.00 98.31 145 LEU A N 1
ATOM 1129 C CA . LEU A 1 145 ? -7.223 8.002 11.641 1.00 98.31 145 LEU A CA 1
ATOM 1130 C C . LEU A 1 145 ? -6.044 8.395 10.749 1.00 98.31 145 LEU A C 1
ATOM 1132 O O . LEU A 1 145 ? -5.043 7.682 10.655 1.00 98.31 145 LEU A O 1
ATOM 1136 N N . LEU A 1 146 ? -6.194 9.521 10.053 1.00 98.31 146 LEU A N 1
ATOM 1137 C CA . LEU A 1 146 ? -5.148 10.070 9.196 1.00 98.31 146 LEU A CA 1
ATOM 1138 C C . LEU A 1 146 ? -4.239 10.999 10.001 1.00 98.31 146 LEU A C 1
ATOM 1140 O O . LEU A 1 146 ? -4.716 11.943 10.631 1.00 98.31 146 LEU A O 1
ATOM 1144 N N . VAL A 1 147 ? -2.933 10.750 9.948 1.00 97.94 147 VAL A N 1
ATOM 1145 C CA . VAL A 1 147 ? -1.915 11.608 10.559 1.00 97.94 147 VAL A CA 1
ATOM 1146 C C . VAL A 1 147 ? -1.360 12.538 9.486 1.00 97.94 147 VAL A C 1
ATOM 1148 O O . VAL A 1 147 ? -0.787 12.099 8.480 1.00 97.94 147 VAL A O 1
ATOM 1151 N N . GLN A 1 148 ? -1.589 13.836 9.673 1.00 97.00 148 GLN A N 1
ATOM 1152 C CA . GLN A 1 148 ? -1.207 14.852 8.700 1.00 97.00 148 GLN A CA 1
ATOM 1153 C C . GLN A 1 148 ? 0.319 14.898 8.538 1.00 97.00 148 GLN A C 1
ATOM 1155 O O . GLN A 1 148 ? 1.047 14.838 9.522 1.00 97.00 148 GLN A O 1
ATOM 1160 N N . ASP A 1 149 ? 0.787 14.963 7.291 1.00 94.00 149 ASP A N 1
ATOM 1161 C CA . ASP A 1 149 ? 2.197 15.037 6.877 1.00 94.00 149 ASP A CA 1
ATOM 1162 C C . ASP A 1 149 ? 3.103 13.870 7.331 1.00 94.00 149 ASP A C 1
ATOM 1164 O O . ASP A 1 149 ? 4.303 13.867 7.054 1.00 94.00 149 ASP A O 1
ATOM 1168 N N . ALA A 1 150 ? 2.546 12.845 7.982 1.00 94.31 150 ALA A N 1
ATOM 1169 C CA . ALA A 1 150 ? 3.288 11.658 8.386 1.00 94.31 150 ALA A CA 1
ATOM 1170 C C . ALA A 1 150 ? 3.549 10.723 7.197 1.00 94.31 150 ALA A C 1
ATOM 1172 O O . ALA A 1 150 ? 2.659 10.489 6.376 1.00 94.31 150 ALA A O 1
ATOM 1173 N N . GLY A 1 151 ? 4.764 10.173 7.138 1.00 92.56 151 GLY A N 1
ATOM 1174 C CA . GLY A 1 151 ? 5.176 9.187 6.139 1.00 92.56 151 GLY A CA 1
ATOM 1175 C C . GLY A 1 151 ? 4.877 7.740 6.542 1.00 92.56 151 GLY A C 1
ATOM 1176 O O . GLY A 1 151 ? 4.141 7.468 7.498 1.00 92.56 151 GLY A O 1
ATOM 1177 N N . HIS A 1 152 ? 5.495 6.805 5.817 1.00 92.19 152 HIS A N 1
ATOM 1178 C CA . HIS A 1 152 ? 5.319 5.372 6.042 1.00 92.19 152 HIS A CA 1
ATOM 1179 C C . HIS A 1 152 ? 5.674 4.952 7.470 1.00 92.19 152 HIS A C 1
ATOM 1181 O O . HIS A 1 152 ? 6.688 5.370 8.026 1.00 92.19 152 HIS A O 1
ATOM 1187 N N . GLY A 1 153 ? 4.820 4.127 8.082 1.00 90.44 153 GLY A N 1
ATOM 1188 C CA . GLY A 1 153 ? 4.983 3.675 9.469 1.00 90.44 153 GLY A CA 1
ATOM 1189 C C . GLY A 1 153 ? 4.771 4.760 10.536 1.00 90.44 153 GLY A C 1
ATOM 1190 O O . GLY A 1 153 ? 5.018 4.500 11.714 1.00 90.44 153 GLY A O 1
ATOM 1191 N N . LEU A 1 154 ? 4.305 5.954 10.147 1.00 93.94 154 LEU A N 1
ATOM 1192 C CA . LEU A 1 154 ? 4.149 7.132 11.010 1.00 93.94 154 LEU A CA 1
ATOM 1193 C C . LEU A 1 154 ? 5.458 7.586 11.667 1.00 93.94 154 LEU A C 1
ATOM 1195 O O . LEU A 1 154 ? 5.456 8.095 12.789 1.00 93.94 154 LEU A O 1
ATOM 1199 N N . VAL A 1 155 ? 6.580 7.396 10.976 1.00 90.12 155 VAL A N 1
ATOM 1200 C CA . VAL A 1 155 ? 7.901 7.833 11.434 1.00 90.12 155 VAL A CA 1
ATOM 1201 C C . VAL A 1 155 ? 8.461 8.932 10.537 1.00 90.12 155 VAL A C 1
ATOM 1203 O O . VAL A 1 155 ? 8.200 8.975 9.336 1.00 90.12 155 VAL A O 1
ATOM 1206 N N . ASP A 1 156 ? 9.265 9.813 11.123 1.00 83.69 156 ASP A N 1
ATOM 1207 C CA . ASP A 1 156 ? 10.085 10.774 10.395 1.00 83.69 156 ASP A CA 1
ATOM 1208 C C . ASP A 1 156 ? 11.456 10.152 10.102 1.00 83.69 156 ASP A C 1
ATOM 1210 O O . ASP A 1 156 ? 12.373 10.189 10.929 1.00 83.69 156 ASP A O 1
ATOM 1214 N N . LEU A 1 157 ? 11.611 9.589 8.903 1.00 76.31 157 LEU A N 1
ATOM 1215 C CA . LEU A 1 157 ? 12.871 8.986 8.456 1.00 76.31 157 LEU A CA 1
ATOM 1216 C C . LEU A 1 157 ? 14.016 10.005 8.321 1.00 76.31 157 LEU A C 1
ATOM 1218 O O . LEU A 1 157 ? 15.182 9.615 8.337 1.00 76.31 157 LEU A O 1
ATOM 1222 N N . LYS A 1 158 ? 13.722 11.313 8.265 1.00 77.56 158 LYS A N 1
ATOM 1223 C CA . LYS A 1 158 ? 14.746 12.370 8.199 1.00 77.56 158 LYS A CA 1
ATOM 1224 C C . LYS A 1 158 ? 15.324 12.718 9.573 1.00 77.56 158 LYS A C 1
ATOM 1226 O O . LYS A 1 158 ? 16.327 13.425 9.653 1.00 77.56 158 LYS A O 1
ATOM 1231 N N . SER A 1 159 ? 14.735 12.213 10.657 1.00 83.38 159 SER A N 1
ATOM 1232 C CA . SER A 1 159 ? 15.148 12.527 12.031 1.00 83.38 159 SER A CA 1
ATOM 1233 C C . SER A 1 159 ? 16.364 11.738 12.549 1.00 83.38 159 SER A C 1
ATOM 1235 O O . SER A 1 159 ? 16.794 11.961 13.685 1.00 83.38 159 SER A O 1
ATOM 1237 N N . GLY A 1 160 ? 16.947 10.859 11.726 1.00 79.38 160 GLY A N 1
ATOM 1238 C CA . GLY A 1 160 ? 18.080 9.997 12.079 1.00 79.38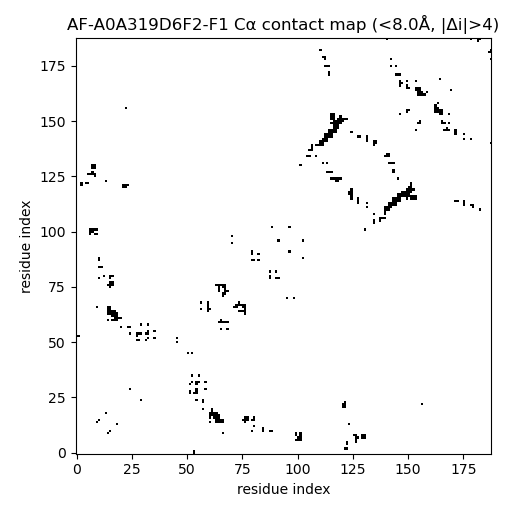 160 GLY A CA 1
ATOM 1239 C C . GLY A 1 160 ? 17.654 8.585 12.493 1.00 79.38 160 GLY A C 1
ATOM 1240 O O . GLY A 1 160 ? 16.495 8.211 12.354 1.00 79.38 160 GLY A O 1
ATOM 1241 N N . PHE A 1 161 ? 18.605 7.776 12.978 1.00 80.50 161 PHE A N 1
ATOM 1242 C CA . PHE A 1 161 ? 18.344 6.402 13.422 1.00 80.50 161 PHE A CA 1
ATOM 1243 C C . PHE A 1 161 ? 18.564 6.256 14.943 1.00 80.50 161 PHE A C 1
ATOM 1245 O O . PHE A 1 161 ? 19.666 6.554 15.414 1.00 80.50 161 PHE A O 1
ATOM 1252 N N . PRO A 1 162 ? 17.570 5.775 15.718 1.00 83.12 162 PRO A N 1
ATOM 1253 C CA . PRO A 1 162 ? 16.234 5.371 15.273 1.00 83.12 162 PRO A CA 1
ATOM 1254 C C . PRO A 1 162 ? 15.371 6.581 14.871 1.00 83.12 162 PRO A C 1
ATOM 1256 O O . PRO A 1 162 ? 15.526 7.652 15.467 1.00 83.12 162 PRO A O 1
ATOM 1259 N N . PRO A 1 163 ? 14.461 6.420 13.894 1.00 86.38 163 PRO A N 1
ATOM 1260 C CA . PRO A 1 163 ? 13.591 7.507 13.481 1.00 86.38 163 PRO A CA 1
ATOM 1261 C C . PRO A 1 163 ? 12.606 7.848 14.601 1.00 86.38 163 PRO A C 1
ATOM 1263 O O . PRO A 1 163 ? 12.122 6.979 15.331 1.00 86.38 163 PRO A O 1
ATOM 1266 N N . LYS A 1 164 ? 12.319 9.137 14.745 1.00 91.81 164 LYS A N 1
ATOM 1267 C CA . LYS A 1 164 ? 11.276 9.654 15.625 1.00 91.81 164 LYS A CA 1
ATOM 1268 C C . LYS A 1 164 ? 9.903 9.352 15.037 1.00 91.81 164 LYS A C 1
ATOM 1270 O O . LYS A 1 164 ? 9.743 9.242 13.825 1.00 91.81 164 LYS A O 1
ATOM 1275 N N . MET A 1 165 ? 8.908 9.268 15.910 1.00 93.94 165 MET A N 1
ATOM 1276 C CA . MET A 1 165 ? 7.509 9.261 15.493 1.00 93.94 165 MET A CA 1
ATOM 1277 C C . MET A 1 165 ? 7.142 10.613 14.877 1.00 93.94 165 MET A C 1
ATOM 1279 O O . MET A 1 165 ? 7.645 11.644 15.323 1.00 93.94 165 MET A O 1
ATOM 1283 N N . ALA A 1 166 ? 6.258 10.598 13.884 1.00 94.44 166 ALA A N 1
ATOM 1284 C CA . ALA A 1 166 ? 5.631 11.807 13.373 1.00 94.44 166 ALA A CA 1
ATOM 1285 C C . ALA A 1 166 ? 4.720 12.439 14.438 1.00 94.44 166 ALA A C 1
ATOM 1287 O O . ALA A 1 166 ? 4.159 11.743 15.295 1.00 94.44 166 ALA A O 1
ATOM 1288 N N . ASP A 1 167 ? 4.548 13.756 14.366 1.00 95.00 167 ASP A N 1
ATOM 1289 C CA . ASP A 1 167 ? 3.622 14.477 15.237 1.00 95.00 167 ASP A CA 1
ATOM 1290 C C . ASP A 1 167 ? 2.193 13.932 15.057 1.00 95.00 167 ASP A C 1
ATOM 1292 O O . ASP A 1 167 ? 1.732 13.716 13.938 1.00 95.00 167 ASP A O 1
ATOM 1296 N N . GLY A 1 168 ? 1.489 13.664 16.161 1.00 96.12 168 GLY A N 1
ATOM 1297 C CA . GLY A 1 168 ? 0.139 13.086 16.138 1.00 96.12 168 GLY A CA 1
ATOM 1298 C C . GLY A 1 168 ? 0.081 11.557 16.005 1.00 96.12 168 GLY A C 1
ATOM 1299 O O . GLY A 1 168 ? -0.999 10.975 16.124 1.00 96.12 168 GLY A O 1
ATOM 1300 N N . ALA A 1 169 ? 1.210 10.876 15.771 1.00 96.25 169 ALA A N 1
ATOM 1301 C CA . ALA A 1 169 ? 1.221 9.424 15.589 1.00 96.25 169 ALA A CA 1
ATOM 1302 C C . ALA A 1 169 ? 0.818 8.661 16.862 1.00 96.25 169 ALA A C 1
ATOM 1304 O O . ALA A 1 169 ? 0.055 7.698 16.798 1.00 96.25 169 ALA A O 1
ATOM 1305 N N . MET A 1 170 ? 1.311 9.091 18.028 1.00 96.62 170 MET A N 1
ATOM 1306 C CA . MET A 1 170 ? 1.013 8.425 19.301 1.00 96.62 170 MET A CA 1
ATOM 1307 C C . MET A 1 170 ? -0.443 8.622 19.717 1.00 96.62 170 MET A C 1
ATOM 1309 O O . MET A 1 170 ? -1.062 7.697 20.239 1.00 96.62 170 MET A O 1
ATOM 1313 N N . GLU A 1 171 ? -1.002 9.799 19.451 1.00 98.06 171 GLU A N 1
ATOM 1314 C CA . GLU A 1 171 ? -2.410 10.112 19.656 1.00 98.06 171 GLU A CA 1
A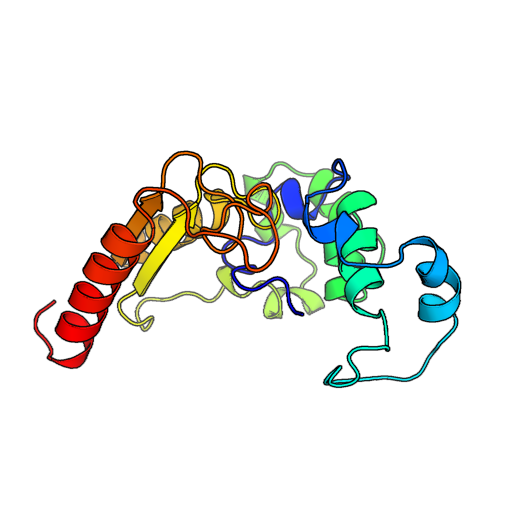TOM 1315 C C . GLU A 1 171 ? -3.290 9.234 18.764 1.00 98.06 171 GLU A C 1
ATOM 1317 O O . GLU A 1 171 ? -4.223 8.601 19.256 1.00 98.06 171 GLU A O 1
ATOM 1322 N N . ALA A 1 172 ? -2.954 9.113 17.476 1.00 97.94 172 ALA A N 1
ATOM 1323 C CA . ALA A 1 172 ? -3.689 8.259 16.550 1.00 97.94 172 ALA A CA 1
ATOM 1324 C C . ALA A 1 172 ? -3.635 6.777 16.961 1.00 97.94 172 ALA A C 1
ATOM 1326 O O . ALA A 1 172 ? -4.658 6.092 16.942 1.00 97.94 172 ALA A O 1
ATOM 1327 N N . TYR A 1 173 ? -2.478 6.279 17.412 1.00 97.50 173 TYR A N 1
ATOM 1328 C CA . TYR A 1 173 ? -2.385 4.921 17.955 1.00 97.50 173 TYR A CA 1
ATOM 1329 C C . TYR A 1 173 ? -3.179 4.741 19.249 1.00 97.50 173 TYR A C 1
ATOM 1331 O O . TYR A 1 173 ? -3.806 3.698 19.434 1.00 97.50 173 TYR A O 1
ATOM 1339 N N . ALA A 1 174 ? -3.192 5.734 20.139 1.00 98.12 174 ALA A N 1
ATOM 1340 C CA . ALA A 1 174 ? -3.982 5.671 21.363 1.00 98.12 174 ALA A CA 1
ATOM 1341 C C . ALA A 1 174 ? -5.489 5.601 21.066 1.00 98.12 174 ALA A C 1
ATOM 1343 O O . ALA A 1 174 ? -6.188 4.796 21.681 1.00 98.12 174 ALA A O 1
ATOM 1344 N N . GLU A 1 175 ? -5.988 6.385 20.106 1.00 98.31 175 GLU A N 1
ATOM 1345 C CA . GLU A 1 175 ? -7.386 6.297 19.661 1.00 98.31 175 GLU A CA 1
ATOM 1346 C C . GLU A 1 175 ? -7.690 4.951 18.990 1.00 98.31 175 GLU A C 1
ATOM 1348 O O . GLU A 1 175 ? -8.685 4.307 19.323 1.00 98.31 175 GLU A O 1
ATOM 1353 N N . ALA A 1 176 ? -6.793 4.448 18.136 1.00 98.06 176 ALA A N 1
ATOM 1354 C CA . ALA A 1 176 ? -6.957 3.129 17.529 1.00 98.06 176 ALA A CA 1
ATOM 1355 C C . ALA A 1 176 ? -7.042 2.006 18.573 1.00 98.06 176 ALA A C 1
ATOM 1357 O O . ALA A 1 176 ? -7.859 1.094 18.445 1.00 98.06 176 ALA A O 1
ATOM 1358 N N . LEU A 1 177 ? -6.238 2.074 19.637 1.00 98.06 177 LEU A N 1
ATOM 1359 C CA . LEU A 1 177 ? -6.285 1.095 20.721 1.00 98.06 177 LEU A CA 1
ATOM 1360 C C . LEU A 1 177 ? -7.602 1.148 21.501 1.00 98.06 177 LEU A C 1
ATOM 1362 O O . LEU A 1 177 ? -8.101 0.094 21.886 1.00 98.06 177 LEU A O 1
ATOM 1366 N N . LYS A 1 178 ? -8.204 2.330 21.687 1.00 98.25 178 LYS A N 1
ATOM 1367 C CA . LYS A 1 178 ? -9.548 2.442 22.282 1.00 98.25 178 LYS A CA 1
ATOM 1368 C C . LYS A 1 178 ? -10.602 1.770 21.408 1.00 98.25 178 LYS A C 1
ATOM 1370 O O . LYS A 1 178 ? -11.453 1.060 21.935 1.00 98.25 178 LYS A O 1
ATOM 1375 N N . PHE A 1 179 ? -10.531 1.953 20.088 1.00 98.25 179 PHE A N 1
ATOM 1376 C CA . PHE A 1 179 ? -11.420 1.260 19.154 1.00 98.25 179 PHE A CA 1
ATOM 1377 C C . PHE A 1 179 ? -11.267 -0.260 19.258 1.00 98.25 179 PHE A C 1
ATOM 1379 O O . PHE A 1 179 ? -12.260 -0.980 19.348 1.00 98.25 179 PHE A O 1
ATOM 1386 N N . VAL A 1 180 ? -10.025 -0.757 19.271 1.00 97.69 180 VAL A N 1
ATOM 1387 C CA . VAL A 1 180 ? -9.741 -2.195 19.398 1.00 97.69 180 VAL A CA 1
ATOM 1388 C C . VAL A 1 180 ? -10.263 -2.742 20.727 1.00 97.69 180 VAL A C 1
ATOM 1390 O O . VAL A 1 180 ? -10.913 -3.784 20.735 1.00 97.69 180 VAL A O 1
ATOM 1393 N N . ASP A 1 181 ? -10.038 -2.041 21.838 1.00 98.00 181 ASP A N 1
ATOM 1394 C CA . ASP A 1 181 ? -10.548 -2.441 23.153 1.00 98.00 181 ASP A CA 1
ATOM 1395 C C . ASP A 1 181 ? -12.083 -2.483 23.178 1.00 98.00 181 ASP A C 1
ATOM 1397 O O . ASP A 1 181 ? -12.674 -3.481 23.596 1.00 98.00 181 ASP A O 1
ATOM 1401 N N . ALA A 1 182 ? -12.748 -1.461 22.630 1.00 97.62 182 ALA A N 1
ATOM 1402 C CA . ALA A 1 182 ? -14.202 -1.444 22.485 1.00 97.62 182 ALA A CA 1
ATOM 1403 C C . ALA A 1 182 ? -14.707 -2.616 21.624 1.00 97.62 182 ALA A C 1
ATOM 1405 O O . ALA A 1 182 ? -15.690 -3.265 21.982 1.00 97.62 182 ALA A O 1
ATOM 1406 N N . ALA A 1 183 ? -14.010 -2.943 20.531 1.00 96.19 183 ALA A N 1
ATOM 1407 C CA . ALA A 1 183 ? -14.351 -4.070 19.662 1.00 96.19 183 ALA A CA 1
ATOM 1408 C C . ALA A 1 183 ? -14.268 -5.410 20.398 1.00 96.19 183 ALA A C 1
ATOM 1410 O O . ALA A 1 183 ? -15.180 -6.232 20.307 1.00 96.19 183 ALA A O 1
ATOM 1411 N N . LEU A 1 184 ? -13.185 -5.619 21.148 1.00 96.12 184 LEU A N 1
ATOM 1412 C CA . LEU A 1 184 ? -12.940 -6.856 21.888 1.00 96.12 184 LEU A CA 1
ATOM 1413 C C . LEU A 1 184 ? -13.863 -7.011 23.102 1.00 96.12 184 LEU A C 1
ATOM 1415 O O . LEU A 1 184 ? -14.167 -8.134 23.499 1.00 96.12 184 LEU A O 1
ATOM 1419 N N . THR A 1 185 ? -14.327 -5.900 23.675 1.00 96.81 185 THR A N 1
ATOM 1420 C CA . THR A 1 185 ? -15.224 -5.885 24.841 1.00 96.81 185 THR A CA 1
ATOM 1421 C C . THR A 1 185 ? -16.710 -5.793 24.479 1.00 96.81 185 THR A C 1
ATOM 1423 O O . THR A 1 185 ? -17.552 -5.838 25.375 1.00 96.81 185 THR A O 1
ATOM 1426 N N . GLY A 1 186 ? -17.054 -5.717 23.187 1.00 92.12 186 GLY A N 1
ATOM 1427 C CA . GLY A 1 186 ? -18.442 -5.660 22.712 1.00 92.12 186 GLY A CA 1
ATOM 1428 C C . GLY A 1 186 ? -19.126 -4.304 22.919 1.00 92.12 186 GLY A C 1
ATOM 1429 O O . GLY A 1 186 ? -20.347 -4.256 23.032 1.00 92.12 186 GLY A O 1
ATOM 1430 N N . ASN A 1 187 ? -18.345 -3.223 22.976 1.00 92.62 187 ASN A N 1
ATOM 1431 C CA . ASN A 1 187 ? -18.792 -1.852 23.248 1.00 92.62 187 ASN A CA 1
ATOM 1432 C C . ASN A 1 187 ? -18.771 -0.935 22.004 1.00 92.62 187 ASN A C 1
ATOM 1434 O O . ASN A 1 187 ? -18.734 0.287 22.153 1.00 92.62 187 ASN A O 1
ATOM 1438 N N . LEU A 1 188 ? -18.747 -1.508 20.794 1.00 87.88 188 LEU A N 1
ATOM 1439 C CA . LEU A 1 188 ? -18.829 -0.764 19.526 1.00 87.88 188 LEU A CA 1
ATOM 1440 C C . LEU A 1 188 ? -20.260 -0.417 19.106 1.00 87.88 188 LEU A C 1
ATOM 1442 O O . LEU A 1 188 ? -21.183 -1.201 19.417 1.00 87.88 188 LEU A O 1
#

pLDDT: mean 92.76, std 8.03, range [42.81, 98.38]

Mean predicted aligned error: 4.05 Å

Organism: NCBI:txid1448315

Secondary structure (DSSP, 8-state):
---TT--S-TTSHHHHS--PPPGGGGGS-GGGHHHHHH-----S----TT--THHHHHHHHHHT-HHHHHHT-TTHHHHHTTS-HHHHHHHS-GGGGGG-GGGS--TTPPPEEEEEETT-SSS-THHHHHHHHHHHHTT--EEEEEETT--GGGEEGGG-SSPEEPTTHHHHHHHHHHHHHHHHHT--

Solvent-accessible surface area (backbone atoms only — not comparable to full-atom values): 11097 Å² total; per-residue (Å²): 120,75,78,77,86,63,56,42,49,75,78,42,62,80,40,27,34,59,45,80,81,45,80,70,51,79,77,40,59,67,87,49,41,67,60,54,72,70,51,82,74,88,73,96,72,82,82,58,88,82,66,54,62,55,24,51,58,53,49,22,37,38,67,14,37,32,44,16,69,75,68,73,38,85,58,47,20,58,60,44,66,75,43,58,72,93,48,28,78,76,66,48,55,77,93,53,46,81,78,48,54,59,75,71,72,54,79,85,54,72,71,46,72,40,78,42,16,71,47,15,74,83,55,54,45,63,24,53,51,49,39,47,50,58,38,44,77,57,70,36,59,63,48,80,42,73,26,73,78,13,22,60,93,31,30,35,75,87,69,44,90,78,54,42,71,25,76,60,38,68,59,48,51,51,54,46,48,51,52,51,49,27,57,77,71,72,68,113

Radius of gyration: 17.97 Å; Cα contacts (8 Å, |Δi|>4): 268; chains: 1; bounding box: 45×35×46 Å

Sequence (188 aa):
MTAYGTGGNLLLDHWTQPRPPTSIAELVDLDDVPRLLANRTVVSDDLDRNSNRFALTVRWEIDGTFLDGVFGHPGLGAELNKVEYARRKEAVPEALRAGFLQNYVGKGYPPAVFVHGTADEVVPDLESKFQHEQLGQLGIRTELLLVQDAGHGLVDLKSGFPPKMADGAMEAYAEALKFVDAALTGNL

Nearest PDB structures (foldseek):
  6xyc-assembly1_A  TM=8.167E-01  e=1.187E-02  metagenome
  3hxk-assembly1_A  TM=8.891E-01  e=2.522E-02  Lactococcus lactis subsp. lactis
  4bzw-assembly1_A  TM=6.757E-01  e=1.057E-02  Lactiplantibacillus plantarum WCFS1
  7bfr-assembly1_A  TM=6.708E-01  e=1.057E-02  Thermogutta terrifontis
  6a6o-assembly1_A  TM=6.114E-01  e=8.380E-03  Caldicellulosiruptor acetigenus 6A